Protein AF-A0A2V8P491-F1 (afdb_monomer_lite)

Structure (mmCIF, N/CA/C/O backbone):
data_AF-A0A2V8P491-F1
#
_entry.id   AF-A0A2V8P491-F1
#
loop_
_atom_site.group_PDB
_atom_site.id
_atom_site.type_symbol
_atom_site.label_atom_id
_atom_site.label_alt_id
_atom_site.label_comp_id
_atom_site.label_asym_id
_atom_site.label_entity_id
_atom_site.label_seq_id
_atom_site.pdbx_PDB_ins_code
_atom_site.Cartn_x
_atom_site.Cartn_y
_atom_site.Cartn_z
_atom_site.occupancy
_atom_site.B_iso_or_equiv
_atom_site.auth_seq_id
_atom_site.auth_comp_id
_atom_site.auth_asym_id
_atom_site.auth_atom_id
_atom_site.pdbx_PDB_model_num
ATOM 1 N N . GLY A 1 1 ? -3.235 7.755 -19.031 1.00 85.75 1 GLY A N 1
ATOM 2 C CA . GLY A 1 1 ? -2.805 7.282 -17.706 1.00 85.75 1 GLY A CA 1
ATOM 3 C C . GLY A 1 1 ? -3.910 7.514 -16.710 1.00 85.75 1 GLY A C 1
ATOM 4 O O . GLY A 1 1 ? -4.716 8.402 -16.967 1.00 85.75 1 GLY A O 1
ATOM 5 N N . LEU A 1 2 ? -3.963 6.746 -15.622 1.00 94.50 2 LEU A N 1
ATOM 6 C CA . LEU A 1 2 ? -5.020 6.894 -14.615 1.00 94.50 2 LEU A CA 1
ATOM 7 C C . LEU A 1 2 ? -4.929 8.250 -13.890 1.00 94.50 2 LEU A C 1
ATOM 9 O O . LEU A 1 2 ? -3.865 8.880 -13.828 1.00 94.50 2 LEU A O 1
ATOM 13 N N . SER A 1 3 ? -6.054 8.712 -13.342 1.00 94.75 3 SER A N 1
ATOM 14 C CA . SER A 1 3 ? -6.083 9.892 -12.467 1.00 94.75 3 SER A CA 1
ATOM 15 C C . SER A 1 3 ? -5.251 9.642 -11.205 1.00 94.75 3 SER A C 1
ATOM 17 O O . SER A 1 3 ? -5.160 8.509 -10.756 1.00 94.75 3 SER A O 1
ATOM 19 N N . ASN A 1 4 ? -4.668 10.679 -10.590 1.00 91.75 4 ASN A N 1
ATOM 20 C CA . ASN A 1 4 ? -3.991 10.534 -9.283 1.00 91.75 4 ASN A CA 1
ATOM 21 C C . ASN A 1 4 ? -4.938 10.056 -8.169 1.00 91.75 4 ASN A C 1
ATOM 23 O O . ASN A 1 4 ? -4.477 9.557 -7.150 1.00 91.75 4 ASN A O 1
ATOM 27 N N . PHE A 1 5 ? -6.244 10.240 -8.361 1.00 93.06 5 PHE A N 1
ATOM 28 C CA . PHE A 1 5 ? -7.290 9.888 -7.403 1.00 93.06 5 PHE A CA 1
ATOM 29 C C . PHE A 1 5 ? -8.059 8.629 -7.815 1.00 93.06 5 PHE A C 1
ATOM 31 O O . PHE A 1 5 ? -9.128 8.362 -7.273 1.00 93.06 5 PHE A O 1
ATOM 38 N N . ASP A 1 6 ? -7.561 7.884 -8.807 1.00 94.94 6 ASP A N 1
ATOM 39 C CA . ASP A 1 6 ? -8.195 6.638 -9.223 1.00 94.94 6 ASP A CA 1
ATOM 40 C C . ASP A 1 6 ? -8.047 5.591 -8.112 1.00 94.94 6 ASP A C 1
ATOM 42 O O . ASP A 1 6 ? -6.941 5.182 -7.768 1.00 94.94 6 ASP A O 1
ATOM 46 N N . VAL A 1 7 ? -9.172 5.187 -7.527 1.00 94.94 7 VAL A N 1
ATOM 47 C CA . VAL A 1 7 ? -9.245 4.112 -6.536 1.00 94.94 7 VAL A CA 1
ATOM 48 C C . VAL A 1 7 ? -10.251 3.103 -7.056 1.00 94.94 7 VAL A C 1
ATOM 50 O O . VAL A 1 7 ? -11.462 3.307 -6.973 1.00 94.94 7 VAL A O 1
ATOM 53 N N . ARG A 1 8 ? -9.740 2.011 -7.627 1.00 93.38 8 ARG A N 1
ATOM 54 C CA . ARG A 1 8 ? -10.563 1.066 -8.392 1.00 93.38 8 ARG A CA 1
ATOM 55 C C . ARG A 1 8 ? -11.623 0.342 -7.562 1.00 93.38 8 ARG A C 1
ATOM 57 O O . ARG A 1 8 ? -12.700 0.047 -8.066 1.00 93.38 8 ARG A O 1
ATOM 64 N N . HIS A 1 9 ? -11.314 0.046 -6.304 1.00 95.56 9 HIS A N 1
ATOM 65 C CA . HIS A 1 9 ? -12.233 -0.596 -5.370 1.00 95.56 9 HIS A CA 1
ATOM 66 C C . HIS A 1 9 ? -12.182 0.164 -4.055 1.00 95.56 9 HIS A C 1
ATOM 68 O O . HIS A 1 9 ? -11.094 0.417 -3.543 1.00 95.56 9 HIS A O 1
ATOM 74 N N . ASN A 1 10 ? -13.342 0.519 -3.514 1.00 96.38 10 ASN A N 1
ATOM 75 C CA . ASN A 1 10 ? -13.455 1.165 -2.216 1.00 96.38 10 ASN A CA 1
ATOM 76 C C . ASN A 1 10 ? -14.727 0.674 -1.523 1.00 96.38 10 ASN A C 1
ATOM 78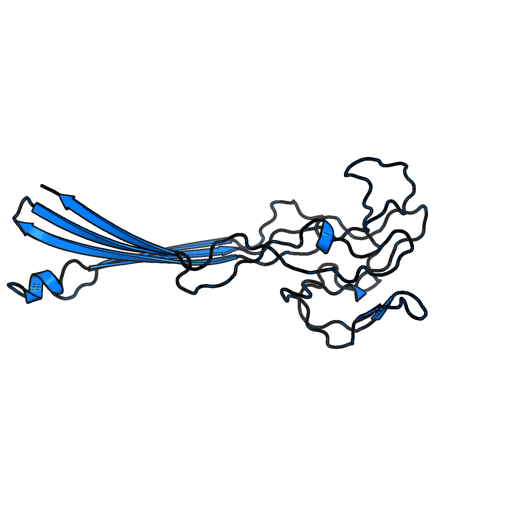 O O . ASN A 1 10 ? -15.816 0.774 -2.089 1.00 96.38 10 ASN A O 1
ATOM 82 N N . ALA A 1 11 ? -14.584 0.135 -0.319 1.00 97.94 11 ALA A N 1
ATOM 83 C CA . ALA A 1 11 ? -15.671 -0.398 0.482 1.00 97.94 11 ALA A CA 1
ATOM 84 C C . ALA A 1 11 ? -15.511 0.045 1.938 1.00 97.94 11 ALA A C 1
ATOM 86 O O . ALA A 1 11 ? -14.455 -0.136 2.547 1.00 97.94 11 ALA A O 1
ATOM 87 N N . ILE A 1 12 ? -16.590 0.592 2.499 1.00 97.81 12 ILE A N 1
ATOM 88 C CA . ILE A 1 12 ? -16.695 0.936 3.916 1.00 97.81 12 ILE A CA 1
ATOM 89 C C . ILE A 1 12 ? -17.875 0.159 4.489 1.00 97.81 12 ILE A C 1
ATOM 91 O O . ILE A 1 12 ? -19.001 0.287 4.008 1.00 97.81 12 ILE A O 1
ATOM 95 N N . ILE A 1 13 ? -17.612 -0.658 5.504 1.00 98.00 13 ILE A N 1
ATOM 96 C CA . ILE A 1 13 ? -18.596 -1.538 6.135 1.00 98.00 13 ILE A CA 1
ATOM 97 C C . ILE A 1 13 ? -18.717 -1.133 7.597 1.00 98.00 13 ILE A C 1
ATOM 99 O O . ILE A 1 13 ? -17.732 -1.166 8.328 1.00 98.00 13 ILE A O 1
ATOM 103 N N . ASN A 1 14 ? -19.926 -0.778 8.024 1.00 97.88 14 ASN A N 1
ATOM 104 C CA . ASN A 1 14 ? -20.214 -0.384 9.398 1.00 97.88 14 ASN A CA 1
ATOM 105 C C . ASN A 1 14 ? -21.132 -1.424 10.035 1.00 97.88 14 ASN A C 1
ATOM 107 O O . ASN A 1 14 ? -22.158 -1.780 9.455 1.00 97.88 14 ASN A O 1
ATOM 111 N N . VAL A 1 15 ? -20.777 -1.892 11.228 1.00 97.31 15 VAL A N 1
ATOM 112 C CA . VAL A 1 15 ? -21.579 -2.843 12.003 1.00 97.31 15 VAL A CA 1
ATOM 113 C C . VAL A 1 15 ? -21.758 -2.295 13.410 1.00 97.31 15 VAL A C 1
ATOM 115 O O . VAL A 1 15 ? -20.800 -1.831 14.023 1.00 97.31 15 VAL A O 1
ATOM 118 N N . LEU A 1 16 ? -22.981 -2.377 13.928 1.00 97.00 16 LEU A N 1
ATOM 119 C CA . LEU A 1 16 ? -23.315 -2.080 15.316 1.00 97.00 16 LEU A CA 1
ATOM 120 C C . LEU A 1 16 ? -24.266 -3.159 15.819 1.00 97.00 16 LEU A C 1
ATOM 122 O O . LEU A 1 16 ? -25.264 -3.461 15.165 1.00 97.00 16 LEU A O 1
ATOM 126 N N . TYR A 1 17 ? -23.957 -3.745 16.969 1.00 96.88 17 TYR A N 1
ATOM 127 C CA . TYR A 1 17 ? -24.742 -4.829 17.536 1.00 96.88 17 TYR A CA 1
ATOM 128 C C . TYR A 1 17 ? -24.857 -4.688 19.052 1.00 96.88 17 TYR A C 1
ATOM 130 O O . TYR A 1 17 ? -23.858 -4.619 19.770 1.00 96.88 17 TYR A O 1
ATOM 138 N N . GLU A 1 18 ? -26.091 -4.653 19.546 1.00 95.62 18 GLU A N 1
ATOM 139 C CA . GLU A 1 18 ? -26.382 -4.715 20.976 1.00 95.62 18 GLU A CA 1
ATOM 140 C C . GLU A 1 18 ? -26.443 -6.169 21.427 1.00 95.62 18 GLU A C 1
ATOM 142 O O . GLU A 1 18 ? -27.240 -6.963 20.922 1.00 95.62 18 GLU A O 1
ATOM 147 N N . LEU A 1 19 ? -25.616 -6.521 22.408 1.00 93.69 19 LEU A N 1
ATOM 148 C CA . LEU A 1 19 ? -25.538 -7.892 22.879 1.00 93.69 19 LEU A CA 1
ATOM 149 C C . LEU A 1 19 ? -26.813 -8.258 23.671 1.00 93.69 19 LEU A C 1
ATOM 151 O O . LEU A 1 19 ? -27.206 -7.534 24.593 1.00 93.69 19 LEU A O 1
ATOM 155 N N . PRO A 1 20 ? -27.483 -9.383 23.350 1.00 89.69 20 PRO A N 1
ATOM 156 C CA . PRO A 1 20 ? -28.799 -9.700 23.907 1.00 89.69 20 PRO A CA 1
ATOM 157 C C . PRO A 1 20 ? -28.758 -10.359 25.297 1.00 89.69 20 PRO A C 1
ATOM 159 O O . PRO A 1 20 ? -29.813 -10.660 25.856 1.00 89.69 20 PRO A O 1
ATOM 162 N N . PHE A 1 21 ? -27.579 -10.596 25.875 1.00 88.31 21 PHE A N 1
ATOM 163 C CA . PHE A 1 21 ? -27.437 -11.303 27.149 1.00 88.31 21 PHE A CA 1
ATOM 164 C C . PHE A 1 21 ? -27.582 -10.387 28.378 1.00 88.31 21 PHE A C 1
ATOM 166 O O . PHE A 1 21 ? -27.489 -9.163 28.306 1.00 88.31 21 PHE A O 1
ATOM 173 N N . GLY A 1 22 ? -27.869 -10.992 29.535 1.00 82.19 22 GLY A N 1
ATOM 174 C CA . GLY A 1 22 ? -27.942 -10.305 30.830 1.00 82.19 22 GLY A CA 1
ATOM 175 C C . GLY A 1 22 ? -29.206 -9.478 31.089 1.00 82.19 22 GLY A C 1
ATOM 176 O O . GLY A 1 22 ? -29.383 -9.013 32.211 1.00 82.19 22 GLY A O 1
ATOM 177 N N . LYS A 1 23 ? -30.109 -9.324 30.107 1.00 82.19 23 LYS A N 1
ATOM 178 C CA . LYS A 1 23 ? -31.327 -8.494 30.227 1.00 82.19 23 LYS A CA 1
ATOM 179 C C . LYS A 1 23 ? -32.338 -9.004 31.268 1.00 82.19 23 LYS A C 1
ATOM 181 O O . LYS A 1 23 ? -33.084 -8.206 31.822 1.00 82.19 23 LYS A O 1
ATOM 186 N N . SER A 1 24 ? -32.370 -10.311 31.533 1.00 85.12 24 SER A N 1
ATOM 187 C CA . SER A 1 24 ? -33.267 -10.947 32.514 1.00 85.12 24 SER A CA 1
ATOM 188 C C . SER A 1 24 ? -32.640 -11.141 33.900 1.00 85.12 24 SER A C 1
ATOM 190 O O . SER A 1 24 ? -33.337 -11.519 34.843 1.00 85.12 24 SER A O 1
ATOM 192 N N . LEU A 1 25 ? -31.333 -10.895 34.041 1.00 84.94 25 LEU A N 1
ATOM 193 C CA . LEU A 1 25 ? -30.611 -11.056 35.301 1.00 84.94 25 LEU A CA 1
ATOM 194 C C . LEU A 1 25 ? -30.857 -9.847 36.215 1.00 84.94 25 LEU A C 1
ATOM 196 O O . LEU A 1 25 ? -30.982 -8.715 35.753 1.00 84.94 25 LEU A O 1
ATOM 200 N N . ARG A 1 26 ? -30.915 -10.084 37.529 1.00 83.38 26 ARG A N 1
ATOM 201 C CA . ARG A 1 26 ? -31.149 -9.048 38.550 1.00 83.38 26 ARG A CA 1
ATOM 202 C C . ARG A 1 26 ? -29.891 -8.791 39.377 1.00 83.38 26 ARG A C 1
ATOM 204 O O . ARG A 1 26 ? -29.018 -9.647 39.477 1.00 83.38 26 ARG A O 1
ATOM 211 N N . GLY A 1 27 ? -29.824 -7.619 40.006 1.00 84.19 27 GLY A N 1
ATOM 212 C CA . GLY A 1 27 ? -28.703 -7.232 40.863 1.00 84.19 27 GLY A CA 1
ATOM 213 C C . GLY A 1 27 ? -27.395 -7.037 40.091 1.00 84.19 27 GLY A C 1
ATOM 214 O O . GLY A 1 27 ? -27.397 -6.693 38.908 1.00 84.19 27 GLY A O 1
ATOM 215 N N . VAL A 1 28 ? -26.269 -7.268 40.770 1.00 83.81 28 VAL A N 1
ATOM 216 C CA . VAL A 1 28 ? -24.919 -6.992 40.244 1.00 83.81 28 VAL A CA 1
ATOM 217 C C . VAL A 1 28 ? -24.622 -7.776 38.961 1.00 83.81 28 VAL A C 1
ATOM 219 O O . VAL A 1 28 ? -24.035 -7.227 38.030 1.00 83.81 28 VAL A O 1
ATOM 222 N N . SER A 1 29 ? -25.074 -9.030 38.856 1.00 83.44 29 SER A N 1
ATOM 223 C CA . SER A 1 29 ? -24.862 -9.852 37.656 1.00 83.44 29 SER A CA 1
ATOM 224 C C . SER A 1 29 ? -25.588 -9.289 36.431 1.00 83.44 29 SER A C 1
ATOM 226 O O . SER A 1 29 ? -25.007 -9.239 35.347 1.00 83.44 29 SER A O 1
ATOM 228 N N . GLY A 1 30 ? -26.814 -8.781 36.598 1.00 85.88 30 GLY A N 1
ATOM 229 C CA . GLY A 1 30 ? -27.541 -8.078 35.537 1.00 85.88 30 GLY A CA 1
ATOM 230 C C . GLY A 1 30 ? -26.847 -6.792 35.106 1.00 85.88 30 GLY A C 1
ATOM 231 O O . GLY A 1 30 ? -26.702 -6.533 33.912 1.00 85.88 30 GLY A O 1
ATOM 232 N N . GLN A 1 31 ? -26.327 -6.019 36.057 1.00 83.88 31 GLN A N 1
ATOM 233 C CA . GLN A 1 31 ? -25.629 -4.767 35.766 1.00 83.88 31 GLN A CA 1
ATOM 234 C C . GLN A 1 31 ? -24.280 -4.993 35.058 1.00 83.88 31 GLN A C 1
ATOM 236 O O . GLN A 1 31 ? -23.929 -4.250 34.141 1.00 83.88 31 GLN A O 1
ATOM 241 N N . LEU A 1 32 ? -23.545 -6.055 35.405 1.00 85.88 32 LEU A N 1
ATOM 242 C CA . LEU A 1 32 ? -22.275 -6.414 34.758 1.00 85.88 32 LEU A CA 1
ATOM 243 C C . LEU A 1 32 ? -22.456 -7.061 33.378 1.00 85.88 32 LEU A C 1
ATOM 245 O O . LEU A 1 32 ? -21.652 -6.809 32.477 1.00 85.88 32 LEU A O 1
ATOM 249 N N . LEU A 1 33 ? -23.522 -7.835 33.166 1.00 88.81 33 LEU A N 1
ATOM 250 C CA . LEU A 1 33 ? -23.708 -8.598 31.927 1.00 88.81 33 LEU A CA 1
ATOM 251 C C . LEU A 1 33 ? -24.631 -7.924 30.899 1.00 88.81 33 LEU A C 1
ATOM 253 O O . LEU A 1 33 ? -24.504 -8.226 29.724 1.00 88.81 33 LEU A O 1
ATOM 257 N N . SER A 1 34 ? -25.521 -7.001 31.270 1.00 91.31 34 SER A N 1
ATOM 258 C CA . SER A 1 34 ? -26.421 -6.325 30.306 1.00 91.31 34 SER A CA 1
ATOM 259 C C . SER A 1 34 ? -25.844 -5.028 29.723 1.00 91.31 34 SER A C 1
ATOM 261 O O . SER A 1 34 ? -24.892 -4.481 30.257 1.00 91.31 34 SER A O 1
ATOM 263 N N . GLY A 1 35 ? -26.405 -4.491 28.636 1.00 92.12 35 GLY A N 1
ATOM 264 C CA . GLY A 1 35 ? -26.035 -3.150 28.149 1.00 92.12 35 GLY A CA 1
ATOM 265 C C . GLY A 1 35 ? -24.669 -3.065 27.462 1.00 92.12 35 GLY A C 1
ATOM 266 O O . GLY A 1 35 ? -24.090 -1.986 27.384 1.00 92.12 35 GLY A O 1
ATOM 267 N N . TRP A 1 36 ? -24.138 -4.192 26.989 1.00 96.06 36 TRP A N 1
ATOM 268 C CA . TRP A 1 36 ? -22.987 -4.204 26.093 1.00 96.06 36 TRP A CA 1
ATOM 269 C C . TRP A 1 36 ? -23.435 -3.973 24.650 1.00 96.06 36 TRP A C 1
ATOM 271 O O . TRP A 1 36 ? -24.398 -4.577 24.176 1.00 96.06 36 TRP A O 1
ATOM 281 N N . GLN A 1 37 ? -22.687 -3.147 23.941 1.00 96.75 37 GLN A N 1
ATOM 282 C CA . GLN A 1 37 ? -22.821 -2.909 22.517 1.00 96.75 37 GLN A CA 1
ATOM 283 C C . GLN A 1 37 ? -21.430 -3.004 21.900 1.00 96.75 37 GLN A C 1
ATOM 285 O O . GLN A 1 37 ? -20.461 -2.474 22.442 1.00 96.75 37 GLN A O 1
ATOM 290 N N . ILE A 1 38 ? -21.331 -3.689 20.772 1.00 97.38 38 ILE A N 1
ATOM 291 C CA . ILE A 1 38 ? -20.102 -3.774 19.989 1.00 97.38 38 ILE A CA 1
ATOM 292 C C . ILE A 1 38 ? -20.330 -3.116 18.640 1.00 97.38 38 ILE A C 1
ATOM 294 O O . ILE A 1 38 ? -21.432 -3.161 18.092 1.00 97.38 38 ILE A O 1
ATOM 298 N N . GLY A 1 39 ? -19.288 -2.510 18.099 1.00 97.81 39 GLY A N 1
ATOM 299 C CA . GLY A 1 39 ? -19.321 -1.921 16.775 1.00 97.81 39 GLY A CA 1
ATOM 300 C C . GLY A 1 39 ? -17.993 -2.078 16.064 1.00 97.81 39 GLY A C 1
ATOM 301 O O . GLY A 1 39 ? -16.963 -2.333 16.688 1.00 97.81 39 GLY A O 1
ATOM 302 N N . GLY A 1 40 ? -18.017 -1.920 14.750 1.00 97.56 40 GLY A N 1
ATOM 303 C CA . GLY A 1 40 ? -16.806 -1.920 13.952 1.00 97.56 40 GLY A CA 1
ATOM 304 C C . GLY A 1 40 ? -16.984 -1.217 12.619 1.00 97.56 40 GLY A C 1
ATOM 305 O O . GLY A 1 40 ? -18.084 -1.178 12.064 1.00 97.56 40 GLY A O 1
ATOM 306 N N . ILE A 1 41 ? -15.877 -0.671 12.125 1.00 98.00 41 ILE A N 1
ATOM 307 C CA . ILE A 1 41 ? -15.778 -0.021 10.823 1.00 98.00 41 ILE A CA 1
ATOM 308 C C . ILE A 1 41 ? -14.645 -0.698 10.057 1.00 98.00 41 ILE A C 1
ATOM 310 O O . ILE A 1 41 ? -13.482 -0.622 10.448 1.00 98.00 41 ILE A O 1
ATOM 314 N N . GLY A 1 42 ? -14.983 -1.380 8.967 1.00 97.88 42 GLY A N 1
ATOM 315 C CA . GLY A 1 42 ? -14.019 -1.904 8.006 1.00 97.88 42 GLY A CA 1
ATOM 316 C C . GLY A 1 42 ? -13.863 -0.932 6.843 1.00 97.88 42 GLY A C 1
ATOM 317 O O . GLY A 1 42 ? -14.856 -0.584 6.214 1.00 97.88 42 GLY A O 1
ATOM 318 N N . THR A 1 43 ? -12.638 -0.501 6.547 1.00 97.38 43 THR A N 1
ATOM 319 C CA . THR A 1 43 ? -12.312 0.318 5.368 1.00 97.38 43 THR A CA 1
ATOM 320 C C . THR A 1 43 ? -11.329 -0.442 4.489 1.00 97.38 43 THR A C 1
ATOM 322 O O . THR A 1 43 ? -10.199 -0.707 4.907 1.00 97.38 43 THR A O 1
ATOM 325 N N . PHE A 1 44 ? -11.758 -0.766 3.271 1.00 97.25 44 PHE A N 1
ATOM 326 C CA . PHE A 1 44 ? -10.993 -1.531 2.292 1.00 97.25 44 PHE A CA 1
ATOM 327 C C . PHE A 1 44 ? -10.929 -0.749 0.985 1.00 97.25 44 PHE A C 1
ATOM 329 O O . PHE A 1 44 ? -11.950 -0.542 0.333 1.00 97.25 44 PHE A O 1
ATOM 336 N N . ALA A 1 45 ? -9.737 -0.318 0.594 1.00 96.88 45 ALA A N 1
ATOM 337 C CA . ALA A 1 45 ? -9.523 0.446 -0.625 1.00 96.88 45 ALA A CA 1
ATOM 338 C C . ALA A 1 45 ? -8.332 -0.103 -1.412 1.00 96.88 45 ALA A C 1
ATOM 340 O O . ALA A 1 45 ? -7.301 -0.460 -0.842 1.00 96.88 45 ALA A O 1
ATOM 341 N N . ALA A 1 46 ? -8.462 -0.146 -2.735 1.00 96.25 46 ALA A N 1
ATOM 342 C CA . ALA A 1 46 ? -7.334 -0.367 -3.627 1.00 96.25 46 ALA A CA 1
ATOM 343 C C . ALA A 1 46 ? -6.338 0.802 -3.525 1.00 96.25 46 ALA A C 1
ATOM 345 O O . ALA A 1 46 ? -6.697 1.905 -3.111 1.00 96.25 46 ALA A O 1
ATOM 346 N N . GLY A 1 47 ? -5.085 0.561 -3.904 1.00 95.19 47 GLY A N 1
ATOM 347 C CA . GLY A 1 47 ? -4.084 1.620 -3.926 1.00 95.19 47 GLY A CA 1
ATOM 348 C C . GLY A 1 47 ? -4.339 2.642 -5.027 1.00 95.19 47 GLY A C 1
ATOM 349 O O . GLY A 1 47 ? -5.010 2.361 -6.021 1.00 95.19 47 GLY A O 1
ATOM 350 N N . VAL A 1 48 ? -3.765 3.828 -4.846 1.00 95.25 48 VAL A N 1
ATOM 351 C CA . VAL A 1 48 ? -3.760 4.884 -5.865 1.00 95.25 48 VAL A CA 1
ATOM 352 C C . VAL A 1 48 ? -2.653 4.638 -6.890 1.00 95.25 48 VAL A C 1
ATOM 354 O O . VAL A 1 48 ? -1.610 4.065 -6.548 1.00 95.25 48 VAL A O 1
ATOM 357 N N . PRO A 1 49 ? -2.832 5.063 -8.149 1.00 96.75 49 PRO A N 1
ATOM 358 C CA . PRO A 1 49 ? -1.813 4.880 -9.158 1.00 96.75 49 PRO A CA 1
ATOM 359 C C . PRO A 1 49 ? -0.669 5.885 -8.997 1.00 96.75 49 PRO A C 1
ATOM 361 O O . PRO A 1 49 ? -0.868 7.044 -8.628 1.00 96.75 49 PRO A O 1
ATOM 364 N N . PHE A 1 50 ? 0.534 5.459 -9.361 1.00 95.50 50 PHE A N 1
ATOM 365 C CA . PHE A 1 50 ? 1.727 6.295 -9.393 1.00 95.50 50 PHE A CA 1
ATOM 366 C C . PHE A 1 50 ? 2.538 6.047 -10.669 1.00 95.50 50 PHE A C 1
ATOM 368 O O . PHE A 1 50 ? 2.297 5.116 -11.442 1.00 95.50 50 PHE A O 1
ATOM 375 N N . THR A 1 51 ? 3.491 6.938 -10.920 1.00 94.62 51 THR A N 1
ATOM 376 C CA . THR A 1 51 ? 4.381 6.877 -12.081 1.00 94.62 51 THR A CA 1
ATOM 377 C C . THR A 1 51 ? 5.793 6.580 -11.603 1.00 94.62 51 THR A C 1
ATOM 379 O O . THR A 1 51 ? 6.276 7.258 -10.697 1.00 94.62 51 THR A O 1
ATOM 382 N N . VAL A 1 52 ? 6.452 5.590 -12.210 1.00 95.38 52 VAL A N 1
ATOM 383 C CA . VAL A 1 52 ? 7.901 5.432 -12.052 1.00 95.38 52 VAL A CA 1
ATOM 384 C C . VAL A 1 52 ? 8.626 6.387 -12.986 1.00 95.38 52 VAL A C 1
ATOM 386 O O . VAL A 1 52 ? 8.201 6.635 -14.118 1.00 95.38 52 VAL A O 1
ATOM 389 N N . GLU A 1 53 ? 9.710 6.954 -12.486 1.00 94.31 53 GLU A N 1
ATOM 390 C CA . GLU A 1 53 ? 10.422 8.059 -13.121 1.00 94.31 53 GLU A CA 1
ATOM 391 C C . GLU A 1 53 ? 11.925 7.764 -13.108 1.00 94.31 53 GLU A C 1
ATOM 393 O O . GLU A 1 53 ? 12.418 6.970 -12.318 1.00 94.31 53 GLU A O 1
ATOM 398 N N . ASN A 1 54 ? 12.694 8.406 -13.968 1.00 93.31 54 ASN A N 1
ATOM 399 C CA . ASN A 1 54 ? 14.141 8.463 -13.842 1.00 93.31 54 ASN A CA 1
ATOM 400 C C . ASN A 1 54 ? 14.500 9.587 -12.873 1.00 93.31 54 ASN A C 1
ATOM 402 O O . ASN A 1 54 ? 13.776 10.577 -12.752 1.00 93.31 54 ASN A O 1
ATOM 406 N N . SER A 1 55 ? 15.645 9.488 -12.210 1.00 91.38 55 SER A N 1
ATOM 407 C CA . SER A 1 55 ? 16.128 10.559 -11.336 1.00 91.38 55 SER A CA 1
ATOM 408 C C . SER A 1 55 ? 16.766 11.727 -12.090 1.00 91.38 55 SER A C 1
ATOM 410 O O . SER A 1 55 ? 17.284 12.634 -11.446 1.00 91.38 55 SER A O 1
ATOM 412 N N . ALA A 1 56 ? 16.726 11.727 -13.427 1.00 89.25 56 ALA A N 1
ATOM 413 C CA . ALA A 1 56 ? 17.385 12.704 -14.285 1.00 89.25 56 ALA A CA 1
ATOM 414 C C . ALA A 1 56 ? 16.554 13.069 -15.527 1.00 89.25 56 ALA A C 1
ATOM 416 O O . ALA A 1 56 ? 15.689 12.304 -15.963 1.00 89.25 56 ALA A O 1
ATOM 417 N N . ASN A 1 57 ? 16.895 14.220 -16.114 1.00 90.12 57 ASN A N 1
ATOM 418 C CA . ASN A 1 57 ? 16.370 14.705 -17.389 1.00 90.12 57 ASN A CA 1
ATOM 419 C C . ASN A 1 57 ? 17.173 14.092 -18.542 1.00 90.12 57 ASN A C 1
ATOM 421 O O . ASN A 1 57 ? 18.141 14.677 -19.032 1.00 90.12 57 ASN A O 1
ATOM 425 N N . ARG A 1 58 ? 16.804 12.877 -18.943 1.00 91.31 58 ARG A N 1
ATOM 426 C CA . ARG A 1 58 ? 17.459 12.164 -20.048 1.00 91.31 58 ARG A CA 1
ATOM 427 C C . ARG A 1 58 ? 16.962 12.647 -21.411 1.00 91.31 58 ARG A C 1
ATOM 429 O O . ARG A 1 58 ? 17.678 12.477 -22.394 1.00 91.31 58 ARG A O 1
ATOM 436 N N . SER A 1 59 ? 15.774 13.249 -21.476 1.00 91.81 59 SER A N 1
ATOM 437 C CA . SER A 1 59 ? 15.203 13.851 -22.685 1.00 91.81 59 SER A CA 1
ATOM 438 C C . SER A 1 59 ? 15.922 15.135 -23.104 1.00 91.81 59 SER A C 1
ATOM 440 O O . SER A 1 59 ? 15.803 15.542 -24.255 1.00 91.81 59 SER A O 1
ATOM 442 N N . GLN A 1 60 ? 16.698 15.747 -22.199 1.00 90.94 60 GLN A N 1
ATOM 443 C CA . GLN A 1 60 ? 17.446 16.990 -22.425 1.00 90.94 60 GLN A CA 1
ATOM 444 C C . GLN A 1 60 ? 16.560 18.164 -22.868 1.00 90.94 60 GLN A C 1
ATOM 446 O O . GLN A 1 60 ? 17.024 19.117 -23.490 1.00 90.94 60 GLN A O 1
ATOM 451 N N . ASN A 1 61 ? 15.286 18.148 -22.480 1.00 89.62 61 ASN A N 1
ATOM 452 C CA . ASN A 1 61 ? 14.311 19.189 -22.817 1.00 89.62 61 ASN A CA 1
ATOM 453 C C . ASN A 1 61 ? 14.475 20.495 -22.004 1.00 89.62 61 ASN A C 1
ATOM 455 O O . ASN A 1 61 ? 13.563 21.316 -21.975 1.00 89.62 61 ASN A O 1
ATOM 459 N N . GLN A 1 62 ? 15.600 20.657 -21.296 1.00 86.44 62 GLN A N 1
ATOM 460 C CA . GLN A 1 62 ? 15.906 21.783 -20.404 1.00 86.44 62 GLN A CA 1
ATOM 461 C C . GLN A 1 62 ? 14.886 22.023 -19.273 1.00 86.44 62 GLN A C 1
ATOM 463 O O . GLN A 1 62 ? 14.871 23.099 -18.676 1.00 86.44 62 GLN A O 1
ATOM 468 N N . ALA A 1 63 ? 14.056 21.034 -18.924 1.00 84.25 63 ALA A N 1
ATOM 469 C CA . ALA A 1 63 ? 13.199 21.118 -17.747 1.00 84.25 63 ALA A CA 1
ATOM 470 C C . ALA A 1 63 ? 14.040 21.292 -16.469 1.00 84.25 63 ALA A C 1
ATOM 472 O O . ALA A 1 63 ? 14.957 20.512 -16.197 1.00 84.25 63 ALA A O 1
ATOM 473 N N . THR A 1 64 ? 13.698 22.314 -15.683 1.00 73.88 64 THR A N 1
ATOM 474 C CA . THR A 1 64 ? 14.327 22.666 -14.404 1.00 73.88 64 THR A CA 1
ATOM 475 C C . THR A 1 64 ? 13.349 22.472 -13.237 1.00 73.88 64 THR A C 1
ATOM 477 O O . THR A 1 64 ? 12.158 22.205 -13.425 1.00 73.88 64 THR A O 1
ATOM 480 N N . GLY A 1 65 ? 13.843 22.578 -12.000 1.00 70.56 65 GLY A N 1
ATOM 481 C CA . GLY A 1 65 ? 13.013 22.432 -10.800 1.00 70.56 65 GLY A CA 1
ATOM 482 C C . GLY A 1 65 ? 12.529 20.995 -10.588 1.00 70.56 65 GLY A C 1
ATOM 483 O O . GLY A 1 65 ? 13.269 20.053 -10.829 1.00 70.56 65 GLY A O 1
ATOM 484 N N . SER A 1 66 ? 11.296 20.805 -10.120 1.00 66.25 66 SER A N 1
ATOM 485 C CA . SER A 1 66 ? 10.712 19.491 -9.794 1.00 66.25 66 SER A CA 1
ATOM 486 C C . SER A 1 66 ? 10.203 18.682 -11.001 1.00 66.25 66 SER A C 1
ATOM 488 O O . SER A 1 66 ? 9.827 17.526 -10.827 1.00 66.25 66 SER A O 1
ATOM 490 N N . ASN A 1 67 ? 10.228 19.241 -12.217 1.00 64.56 67 ASN A N 1
ATOM 491 C CA . ASN A 1 67 ? 9.669 18.628 -13.437 1.00 64.56 67 ASN A CA 1
ATOM 492 C C . ASN A 1 67 ? 10.724 17.997 -14.365 1.00 64.56 67 ASN A C 1
ATOM 494 O O . ASN A 1 67 ? 10.448 17.725 -15.529 1.00 64.56 67 ASN A O 1
ATOM 498 N N . PHE A 1 68 ? 11.942 17.782 -13.872 1.00 77.56 68 PHE A N 1
ATOM 499 C CA . PHE A 1 68 ? 13.062 17.275 -14.673 1.00 77.56 68 PHE A CA 1
ATOM 500 C C . PHE A 1 68 ? 13.111 15.741 -14.784 1.00 77.56 68 PHE A C 1
ATOM 502 O O . PHE A 1 68 ? 13.974 15.202 -15.467 1.00 77.56 68 PHE A O 1
ATOM 509 N N . SER A 1 69 ? 12.247 15.023 -14.063 1.00 83.94 69 SER A N 1
ATOM 510 C CA . SER A 1 69 ? 12.249 13.560 -14.032 1.00 83.94 69 SER A CA 1
ATOM 511 C C . SER A 1 69 ? 11.429 12.996 -15.197 1.00 83.94 69 SER A C 1
ATOM 513 O O . SER A 1 69 ? 10.209 13.141 -15.244 1.00 83.94 69 SER A O 1
ATOM 515 N N . ASP A 1 70 ? 12.102 12.340 -16.141 1.00 91.06 70 ASP A N 1
ATOM 516 C CA . ASP A 1 70 ? 11.447 11.684 -17.276 1.00 91.06 70 ASP A CA 1
ATOM 517 C C . ASP A 1 70 ? 10.929 10.296 -16.904 1.00 91.06 70 ASP A C 1
ATOM 519 O O . ASP A 1 70 ? 11.511 9.619 -16.065 1.00 91.06 70 ASP A O 1
ATOM 523 N N . ARG A 1 71 ? 9.908 9.793 -17.596 1.00 93.62 71 ARG A N 1
ATOM 524 C CA . ARG A 1 71 ? 9.497 8.381 -17.479 1.00 93.62 71 ARG A CA 1
ATOM 525 C C . ARG A 1 71 ? 10.458 7.463 -18.252 1.00 93.62 71 ARG A C 1
ATOM 527 O O . ARG A 1 71 ? 11.003 7.913 -19.260 1.00 93.62 71 ARG A O 1
ATOM 534 N N . PRO A 1 72 ? 10.656 6.202 -17.825 1.00 96.00 72 PRO A N 1
ATOM 535 C CA . PRO A 1 72 ? 11.416 5.211 -18.583 1.00 96.00 72 PRO A CA 1
ATOM 536 C C . PRO A 1 72 ? 10.613 4.667 -19.777 1.00 96.00 72 PRO A C 1
ATOM 538 O O . PRO A 1 72 ? 9.446 5.020 -19.988 1.00 96.00 72 PRO A O 1
ATOM 541 N N . ASN A 1 73 ? 11.233 3.773 -20.545 1.00 96.88 73 ASN A N 1
ATOM 542 C CA . ASN A 1 73 ? 10.527 2.930 -21.503 1.00 96.88 73 ASN A CA 1
ATOM 543 C C . ASN 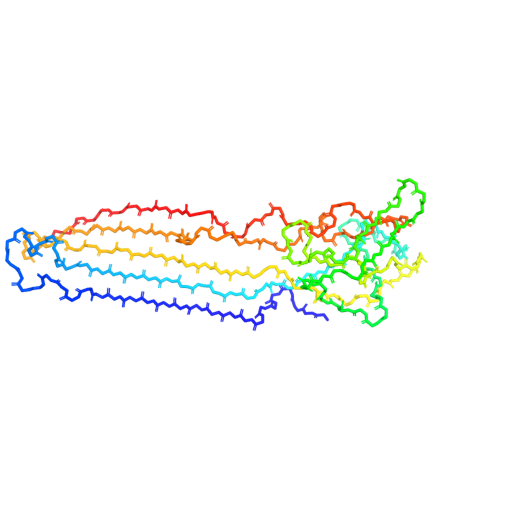A 1 73 ? 10.018 1.651 -20.826 1.00 96.88 73 ASN A C 1
ATOM 545 O O . ASN A 1 73 ? 10.706 1.066 -19.994 1.00 96.88 73 ASN A O 1
ATOM 549 N N . LEU A 1 74 ? 8.834 1.196 -21.220 1.00 97.19 74 LEU A N 1
ATOM 550 C CA . LEU A 1 74 ? 8.308 -0.129 -20.918 1.00 97.19 74 LEU A CA 1
ATOM 551 C C . LEU A 1 74 ? 8.921 -1.151 -21.887 1.00 97.19 74 LEU A C 1
ATOM 553 O O . LEU A 1 74 ? 8.929 -0.932 -23.103 1.00 97.19 74 LEU A O 1
ATOM 557 N N . VAL A 1 75 ? 9.414 -2.269 -21.355 1.00 96.31 75 VAL A N 1
ATOM 558 C CA . VAL A 1 75 ? 9.880 -3.411 -22.153 1.00 96.31 75 VAL A CA 1
ATOM 559 C C . VAL A 1 75 ? 8.709 -3.980 -22.952 1.00 96.31 75 VAL A C 1
ATOM 561 O O . VAL A 1 75 ? 7.593 -4.115 -22.452 1.00 96.31 75 VAL A O 1
ATOM 564 N N . THR A 1 76 ? 8.950 -4.327 -24.215 1.00 95.06 76 THR A N 1
ATOM 565 C CA . THR A 1 76 ? 7.899 -4.890 -25.074 1.00 95.06 76 THR A CA 1
ATOM 566 C C . THR A 1 76 ? 7.381 -6.202 -24.484 1.00 95.06 76 THR A C 1
ATOM 568 O O . THR A 1 76 ? 8.162 -7.100 -24.189 1.00 95.06 76 THR A O 1
ATOM 571 N N . GLY A 1 77 ? 6.061 -6.307 -24.308 1.00 92.88 77 GLY A N 1
ATOM 572 C CA . GLY A 1 77 ? 5.409 -7.476 -23.706 1.00 92.88 77 GLY A CA 1
ATOM 573 C C . GLY A 1 77 ? 5.427 -7.513 -22.173 1.00 92.88 77 GLY A C 1
ATOM 574 O O . GLY A 1 77 ? 4.766 -8.373 -21.595 1.00 92.88 77 GLY A O 1
ATOM 575 N N . ALA A 1 78 ? 6.120 -6.587 -21.502 1.00 95.06 78 ALA A N 1
ATOM 576 C CA . ALA A 1 78 ? 6.094 -6.496 -20.046 1.00 95.06 78 ALA A CA 1
ATOM 577 C C . ALA A 1 78 ? 4.789 -5.867 -19.530 1.00 95.06 78 ALA A C 1
ATOM 579 O O . ALA A 1 78 ? 4.136 -5.068 -20.206 1.00 95.06 78 ALA A O 1
ATOM 580 N N . SER A 1 79 ? 4.421 -6.210 -18.293 1.00 95.25 79 SER A N 1
ATOM 581 C CA . SER A 1 79 ? 3.291 -5.585 -17.602 1.00 95.25 79 SER A CA 1
ATOM 582 C C . SER A 1 79 ? 3.583 -4.111 -17.314 1.00 95.25 79 SER A C 1
ATOM 584 O O . SER A 1 79 ? 4.643 -3.771 -16.795 1.00 95.25 79 SER A O 1
ATOM 586 N N . ASN A 1 80 ? 2.610 -3.236 -17.572 1.00 94.44 80 ASN A N 1
ATOM 587 C CA . ASN A 1 80 ? 2.672 -1.827 -17.172 1.00 94.44 80 ASN A CA 1
ATOM 588 C C . ASN A 1 80 ? 2.376 -1.604 -15.673 1.00 94.44 80 ASN A C 1
ATOM 590 O O . ASN A 1 80 ? 2.541 -0.490 -15.182 1.00 94.44 80 ASN A O 1
ATOM 594 N N . ASN A 1 81 ? 1.964 -2.653 -14.954 1.00 96.38 81 ASN A N 1
ATOM 595 C CA . ASN A 1 81 ? 1.787 -2.675 -13.505 1.00 96.38 81 ASN A CA 1
ATOM 596 C C . ASN A 1 81 ? 2.444 -3.939 -12.911 1.00 96.38 81 ASN A C 1
ATOM 598 O O . ASN A 1 81 ? 1.745 -4.898 -12.568 1.00 96.38 81 ASN A O 1
ATOM 602 N N . PRO A 1 82 ? 3.784 -4.003 -12.835 1.00 96.88 82 PRO A N 1
ATOM 603 C CA . PRO A 1 82 ? 4.494 -5.202 -12.404 1.00 96.88 82 PRO A CA 1
ATOM 604 C C . PRO A 1 82 ? 4.646 -5.250 -10.870 1.00 96.88 82 PRO A C 1
ATOM 606 O O . PRO A 1 82 ? 5.752 -5.367 -10.352 1.00 96.88 82 PRO A O 1
ATOM 609 N N . THR A 1 83 ? 3.540 -5.108 -10.131 1.00 96.88 83 THR A N 1
ATOM 610 C CA . THR A 1 83 ? 3.524 -5.011 -8.654 1.00 96.88 83 THR A CA 1
ATOM 611 C C . THR A 1 83 ? 3.149 -6.313 -7.947 1.00 96.88 83 THR A C 1
ATOM 613 O O . THR A 1 83 ? 2.991 -6.333 -6.732 1.00 96.88 83 THR A O 1
ATOM 616 N N . HIS A 1 84 ? 2.956 -7.405 -8.688 1.00 95.38 84 HIS A N 1
ATOM 617 C CA . HIS A 1 84 ? 2.560 -8.702 -8.139 1.00 95.38 84 HIS A CA 1
ATOM 618 C C . HIS A 1 84 ? 3.278 -9.842 -8.856 1.00 95.38 84 HIS A C 1
ATOM 620 O O . HIS A 1 84 ? 3.585 -9.743 -10.043 1.00 95.38 84 HIS A O 1
ATOM 626 N N . GLY A 1 85 ? 3.483 -10.945 -8.137 1.00 95.75 85 GLY A N 1
ATOM 627 C CA . GLY A 1 85 ? 4.176 -12.121 -8.652 1.00 95.75 85 GLY A CA 1
ATOM 628 C C . GLY A 1 85 ? 5.676 -12.041 -8.403 1.00 95.75 85 GLY A C 1
ATOM 629 O O . GLY A 1 85 ? 6.114 -11.561 -7.360 1.00 95.75 85 GLY A O 1
ATOM 630 N N . VAL A 1 86 ? 6.460 -12.542 -9.349 1.00 96.12 86 VAL A N 1
ATOM 631 C CA . VAL A 1 86 ? 7.918 -12.610 -9.238 1.00 96.12 86 VAL A CA 1
ATOM 632 C C . VAL A 1 86 ? 8.576 -12.010 -10.471 1.00 96.12 86 VAL A C 1
ATOM 634 O O . VAL A 1 86 ? 8.020 -12.083 -11.567 1.00 96.12 86 VAL A O 1
ATOM 637 N N . SER A 1 87 ? 9.764 -11.440 -10.291 1.00 95.56 87 SER A N 1
ATOM 638 C CA . SER A 1 87 ? 10.570 -10.930 -11.396 1.00 95.56 87 SER A CA 1
ATOM 639 C C . SER A 1 87 ? 11.066 -12.068 -12.288 1.00 95.56 87 SER A C 1
ATOM 641 O O . SER A 1 87 ? 11.464 -13.131 -11.799 1.00 95.56 87 SER A O 1
ATOM 643 N N . ALA A 1 88 ? 11.097 -11.824 -13.600 1.00 92.69 88 ALA A N 1
ATOM 644 C CA . ALA A 1 88 ? 11.767 -12.705 -14.562 1.00 92.69 88 ALA A CA 1
ATOM 645 C C . ALA A 1 88 ? 13.303 -12.663 -14.425 1.00 92.69 88 ALA A C 1
ATOM 647 O O . ALA A 1 88 ? 13.994 -13.531 -14.956 1.00 92.69 88 ALA A O 1
ATOM 648 N N . GLY A 1 89 ? 13.820 -11.686 -13.677 1.00 94.25 89 GLY A N 1
ATOM 649 C CA . GLY A 1 89 ? 15.238 -11.445 -13.483 1.00 94.25 89 GLY A CA 1
ATOM 650 C C . GLY A 1 89 ? 15.847 -10.618 -14.610 1.00 94.25 89 GLY A C 1
ATOM 651 O O . GLY A 1 89 ? 15.490 -10.744 -15.782 1.00 94.25 89 GLY A O 1
ATOM 652 N N . CYS A 1 90 ? 16.775 -9.742 -14.246 1.00 92.94 90 CYS A N 1
ATOM 653 C CA . CYS A 1 90 ? 17.499 -8.896 -15.183 1.00 92.94 90 CYS A CA 1
ATOM 654 C C . CYS A 1 90 ? 18.756 -8.320 -14.528 1.00 92.94 90 CYS A C 1
ATOM 656 O O . CYS A 1 90 ? 18.859 -8.224 -13.304 1.00 92.94 90 CYS A O 1
ATOM 658 N N . THR A 1 91 ? 19.696 -7.883 -15.360 1.00 92.69 91 THR A N 1
ATOM 659 C CA . THR A 1 91 ? 20.901 -7.180 -14.920 1.00 92.69 91 THR A CA 1
ATOM 660 C C . THR A 1 91 ? 20.968 -5.830 -15.614 1.00 92.69 91 THR A C 1
ATOM 662 O O . THR A 1 91 ? 20.893 -5.753 -16.840 1.00 92.69 91 THR A O 1
ATOM 665 N N . PHE A 1 92 ? 21.113 -4.769 -14.826 1.00 90.88 92 PHE A N 1
ATOM 666 C CA . PHE A 1 92 ? 21.306 -3.409 -15.316 1.00 90.88 92 PHE A CA 1
ATOM 667 C C . PHE A 1 92 ? 22.752 -2.973 -15.115 1.00 90.88 92 PHE A C 1
ATOM 669 O O . PHE A 1 92 ? 23.325 -3.206 -14.052 1.00 90.88 92 PHE A O 1
ATOM 676 N N . GLY A 1 93 ? 23.307 -2.279 -16.108 1.00 85.00 93 GLY A N 1
ATOM 677 C CA . GLY A 1 93 ? 24.693 -1.814 -16.093 1.00 85.00 93 GLY A CA 1
ATOM 678 C C . GLY A 1 93 ? 25.704 -2.917 -16.420 1.00 85.00 93 GLY A C 1
ATOM 679 O O . GLY A 1 93 ? 25.354 -4.032 -16.803 1.00 85.00 93 GLY A O 1
ATOM 680 N N . THR A 1 94 ? 26.986 -2.583 -16.288 1.00 81.75 94 THR A N 1
ATOM 681 C CA . THR A 1 94 ? 28.116 -3.473 -16.594 1.00 81.75 94 THR A CA 1
ATOM 682 C C . THR A 1 94 ? 29.190 -3.368 -15.514 1.00 81.75 94 THR A C 1
ATOM 684 O O . THR A 1 94 ? 29.370 -2.305 -14.922 1.00 81.75 94 THR A O 1
ATOM 687 N N . GLY A 1 95 ? 29.956 -4.438 -15.292 1.00 82.06 95 GLY A N 1
ATOM 688 C CA . GLY A 1 95 ? 31.074 -4.435 -14.343 1.00 82.06 95 GLY A CA 1
ATOM 689 C C . GLY A 1 95 ? 30.630 -4.400 -12.876 1.00 82.06 95 GLY A C 1
ATOM 690 O O . GLY A 1 95 ? 29.581 -4.931 -12.522 1.00 82.06 95 GLY A O 1
ATOM 691 N N . THR A 1 96 ? 31.433 -3.784 -12.007 1.00 79.62 96 THR A N 1
ATOM 692 C CA . THR A 1 96 ? 31.217 -3.767 -10.544 1.00 79.62 96 THR A CA 1
ATOM 693 C C . THR A 1 96 ? 30.025 -2.922 -10.090 1.00 79.62 96 THR A C 1
ATOM 695 O O . THR A 1 96 ? 29.588 -3.057 -8.951 1.00 79.62 96 THR A O 1
ATOM 698 N N . SER A 1 97 ? 29.485 -2.070 -10.962 1.00 79.56 97 SER A N 1
ATOM 699 C CA . SER A 1 97 ? 28.281 -1.268 -10.702 1.00 79.56 97 SER A CA 1
ATOM 700 C C . SER A 1 97 ? 26.999 -1.920 -11.224 1.00 79.56 97 SER A C 1
ATOM 702 O O . SER A 1 97 ? 25.932 -1.318 -11.122 1.00 79.56 97 SER A O 1
ATOM 704 N N . ALA A 1 98 ? 27.086 -3.123 -11.804 1.00 85.75 98 ALA A N 1
ATOM 705 C CA . ALA A 1 98 ? 25.912 -3.820 -12.300 1.00 85.75 98 ALA A CA 1
ATOM 706 C C . ALA A 1 98 ? 25.023 -4.281 -11.137 1.00 85.75 98 ALA A C 1
ATOM 708 O O . ALA A 1 98 ? 25.487 -4.944 -10.208 1.00 85.75 98 ALA A O 1
ATOM 709 N N . ILE A 1 99 ? 23.731 -3.969 -11.207 1.00 89.62 99 ILE A N 1
ATOM 710 C CA . ILE A 1 99 ? 22.736 -4.453 -10.247 1.00 89.62 99 ILE A CA 1
ATOM 711 C C . ILE A 1 99 ? 21.923 -5.546 -10.926 1.00 89.62 99 ILE A C 1
ATOM 713 O O . ILE A 1 99 ? 21.360 -5.340 -12.001 1.00 89.62 99 ILE A O 1
ATOM 717 N N . THR A 1 100 ? 21.870 -6.711 -10.285 1.00 91.56 100 THR A N 1
ATOM 718 C CA . THR A 1 100 ? 21.095 -7.860 -10.757 1.00 91.56 100 THR A CA 1
ATOM 719 C C . THR A 1 100 ? 19.889 -8.069 -9.859 1.00 91.56 100 THR A C 1
ATOM 721 O O . THR A 1 100 ? 20.034 -8.246 -8.650 1.00 91.56 100 THR A O 1
ATOM 724 N N . VAL A 1 101 ? 18.708 -8.088 -10.467 1.00 93.06 101 VAL A N 1
ATOM 725 C CA . VAL A 1 101 ? 17.493 -8.612 -9.848 1.00 93.06 101 VAL A CA 1
ATOM 726 C C . VAL A 1 101 ? 17.412 -10.080 -10.229 1.00 93.06 101 VAL A C 1
ATOM 728 O O . VAL A 1 101 ? 17.395 -10.421 -11.412 1.00 93.06 101 VAL A O 1
ATOM 731 N N . ALA A 1 102 ? 17.430 -10.958 -9.232 1.00 94.50 102 ALA A N 1
ATOM 732 C CA . ALA A 1 102 ? 17.387 -12.390 -9.474 1.00 94.50 102 ALA A CA 1
ATOM 733 C C . ALA A 1 102 ? 16.013 -12.806 -10.021 1.00 94.50 102 ALA A C 1
ATOM 735 O O . ALA A 1 102 ? 14.970 -12.287 -9.619 1.00 94.50 102 ALA A O 1
ATOM 736 N N . ALA A 1 103 ? 16.003 -13.790 -10.919 1.00 96.44 103 ALA A N 1
ATOM 737 C CA . ALA A 1 103 ? 14.759 -14.436 -11.311 1.00 96.44 103 ALA A CA 1
ATOM 738 C C . ALA A 1 103 ? 14.095 -15.062 -10.074 1.00 96.44 103 ALA A C 1
ATOM 740 O O . ALA A 1 103 ? 14.765 -15.677 -9.242 1.00 96.44 103 ALA A O 1
ATOM 741 N N . GLY A 1 104 ? 12.782 -14.889 -9.937 1.00 96.19 104 GLY A N 1
ATOM 742 C CA . GLY A 1 104 ? 12.037 -15.353 -8.766 1.00 96.19 104 GLY A CA 1
ATOM 743 C C . GLY A 1 104 ? 11.992 -14.362 -7.597 1.00 96.19 104 GLY A C 1
ATOM 744 O O . GLY A 1 104 ? 11.333 -14.657 -6.600 1.00 96.19 104 GLY A O 1
ATOM 745 N N . THR A 1 105 ? 12.629 -13.185 -7.689 1.00 95.75 105 THR A N 1
ATOM 746 C CA . THR A 1 105 ? 12.477 -12.137 -6.666 1.00 95.75 105 THR A CA 1
ATOM 747 C C . THR A 1 105 ? 11.009 -11.719 -6.549 1.00 95.75 105 THR A C 1
ATOM 749 O O . THR A 1 105 ? 10.402 -11.287 -7.527 1.00 95.75 105 THR A O 1
ATOM 752 N N . LEU A 1 106 ? 10.438 -11.851 -5.349 1.00 96.81 106 LEU A N 1
ATOM 753 C CA . LEU A 1 106 ? 9.051 -11.490 -5.057 1.00 96.81 106 LEU A CA 1
ATOM 754 C C . LEU A 1 106 ? 8.850 -9.972 -5.143 1.00 96.81 106 LEU A C 1
ATOM 756 O O . LEU A 1 106 ? 9.589 -9.210 -4.518 1.00 96.81 106 LEU A O 1
ATOM 760 N N . VAL A 1 107 ? 7.811 -9.551 -5.866 1.00 96.44 107 VAL A N 1
ATOM 761 C CA . VAL A 1 107 ? 7.387 -8.146 -5.961 1.00 96.44 107 VAL A CA 1
ATOM 762 C C . VAL A 1 107 ? 6.040 -7.927 -5.269 1.00 96.44 107 VAL A C 1
ATOM 764 O O . VAL A 1 107 ? 5.344 -8.883 -4.921 1.00 96.44 107 VAL A O 1
ATOM 767 N N . GLY A 1 108 ? 5.681 -6.669 -5.015 1.00 95.94 108 GLY A N 1
ATOM 768 C CA . GLY A 1 108 ? 4.540 -6.319 -4.162 1.00 95.94 108 GLY A CA 1
ATOM 769 C C . GLY A 1 108 ? 4.861 -6.401 -2.669 1.00 95.94 108 GLY A C 1
ATOM 770 O O . GLY A 1 108 ? 3.964 -6.544 -1.840 1.00 95.94 108 GLY A O 1
ATOM 771 N N . THR A 1 109 ? 6.147 -6.340 -2.316 1.00 96.00 109 THR A N 1
ATOM 772 C CA . THR A 1 109 ? 6.621 -6.343 -0.927 1.00 96.00 109 THR A CA 1
ATOM 773 C C . THR A 1 109 ? 7.061 -4.940 -0.501 1.00 96.00 109 THR A C 1
ATOM 775 O O . THR A 1 109 ? 7.332 -4.101 -1.360 1.00 96.00 109 THR A O 1
ATOM 778 N N . PRO A 1 110 ? 7.195 -4.660 0.809 1.00 95.62 110 PRO A N 1
ATOM 779 C CA . PRO A 1 110 ? 7.688 -3.362 1.269 1.00 95.62 110 PRO A CA 1
ATOM 780 C C . PRO A 1 110 ? 9.105 -3.011 0.802 1.00 95.62 110 PRO A C 1
ATOM 782 O O . PRO A 1 110 ? 9.425 -1.834 0.684 1.00 95.62 110 PRO A O 1
ATOM 785 N N . SER A 1 111 ? 9.966 -3.997 0.533 1.00 94.38 111 SER A N 1
ATOM 786 C CA . SER A 1 111 ? 11.321 -3.739 0.028 1.00 94.38 111 SER A CA 1
ATOM 787 C C . SER A 1 111 ? 11.387 -3.670 -1.498 1.00 94.38 111 SER A C 1
ATOM 789 O O . SER A 1 111 ? 12.266 -2.998 -2.023 1.00 94.38 111 SER A O 1
ATOM 791 N N . HIS A 1 112 ? 10.474 -4.354 -2.192 1.00 94.19 112 HIS A N 1
ATOM 792 C CA . HIS A 1 112 ? 10.406 -4.436 -3.649 1.00 94.19 112 HIS A CA 1
ATOM 793 C C . HIS A 1 112 ? 8.940 -4.401 -4.088 1.00 94.19 112 HIS A C 1
ATOM 795 O O . HIS A 1 112 ? 8.297 -5.439 -4.271 1.00 94.19 112 HIS A O 1
ATOM 801 N N . TRP A 1 113 ? 8.381 -3.198 -4.222 1.00 97.06 113 TRP A N 1
ATOM 802 C CA . TRP A 1 113 ? 6.972 -3.040 -4.577 1.00 97.06 113 TRP A CA 1
ATOM 803 C C . TRP A 1 113 ? 6.684 -3.394 -6.038 1.00 97.06 113 TRP A C 1
ATOM 805 O O . TRP A 1 113 ? 5.631 -3.949 -6.333 1.00 97.06 113 TRP A O 1
ATOM 815 N N . PHE A 1 114 ? 7.614 -3.113 -6.950 1.00 97.25 114 PHE A N 1
ATOM 816 C CA . PHE A 1 114 ? 7.457 -3.386 -8.377 1.00 97.25 114 PHE A CA 1
ATOM 817 C C . PHE A 1 114 ? 8.722 -3.992 -8.986 1.00 97.25 114 PHE A C 1
ATOM 819 O O . PHE A 1 114 ? 9.823 -3.766 -8.484 1.00 97.25 114 PHE A O 1
ATOM 826 N N . ASP A 1 115 ? 8.558 -4.737 -10.078 1.00 96.81 115 ASP A N 1
ATOM 827 C CA . ASP A 1 115 ? 9.670 -5.304 -10.843 1.00 96.81 115 ASP A CA 1
ATOM 828 C C . ASP A 1 115 ? 10.327 -4.227 -11.722 1.00 96.81 115 ASP A C 1
ATOM 830 O O . ASP A 1 115 ? 9.671 -3.700 -12.630 1.00 96.81 115 ASP A O 1
ATOM 834 N N . PRO A 1 116 ? 11.610 -3.886 -11.512 1.00 95.69 116 PRO A N 1
ATOM 835 C CA . PRO A 1 116 ? 12.298 -2.941 -12.377 1.00 95.69 116 PRO A CA 1
ATOM 836 C C . PRO A 1 116 ? 12.588 -3.544 -13.757 1.00 95.69 116 PRO A C 1
ATOM 838 O O . PRO A 1 116 ? 12.751 -2.787 -14.710 1.00 95.69 116 PRO A O 1
ATOM 841 N N . CYS A 1 117 ? 12.604 -4.879 -13.895 1.00 95.88 117 CYS A N 1
ATOM 842 C CA . CYS A 1 117 ? 12.894 -5.570 -15.155 1.00 95.88 117 CYS A CA 1
ATOM 843 C C . CYS A 1 117 ? 11.832 -5.340 -16.240 1.00 95.88 117 CYS A C 1
ATOM 845 O O . CYS A 1 117 ? 12.076 -5.615 -17.413 1.00 95.88 117 CYS A O 1
ATOM 847 N N . ALA A 1 118 ? 10.665 -4.798 -15.878 1.00 96.88 118 ALA A N 1
ATOM 848 C CA . ALA A 1 118 ? 9.652 -4.365 -16.835 1.00 96.88 118 ALA A CA 1
ATOM 849 C C . ALA A 1 118 ? 10.033 -3.070 -17.574 1.00 96.88 118 ALA A C 1
ATOM 851 O O . ALA A 1 118 ? 9.356 -2.690 -18.531 1.00 96.88 118 ALA A O 1
ATOM 852 N N . PHE A 1 119 ? 11.090 -2.377 -17.148 1.00 96.56 119 PHE A N 1
ATOM 853 C CA . PHE A 1 119 ? 11.462 -1.067 -17.664 1.00 96.56 119 PHE A CA 1
ATOM 854 C C . PHE A 1 119 ? 12.903 -1.046 -18.164 1.00 96.56 119 PHE A C 1
ATOM 856 O O . PHE A 1 119 ? 13.772 -1.757 -17.666 1.00 96.56 119 PHE A O 1
ATOM 863 N N . VAL A 1 120 ? 13.169 -0.166 -19.124 1.00 95.25 120 VAL A N 1
ATOM 864 C CA . VAL A 1 120 ? 14.525 0.167 -19.574 1.00 95.25 120 VAL A CA 1
ATOM 865 C C . VAL A 1 120 ? 14.699 1.679 -19.638 1.00 95.25 120 VAL A C 1
ATOM 867 O O . VAL A 1 120 ? 13.730 2.399 -19.916 1.00 95.25 120 VAL A O 1
ATOM 870 N N . PRO A 1 121 ? 15.916 2.194 -19.399 1.00 93.56 121 PRO A N 1
ATOM 871 C CA . PRO A 1 121 ? 16.182 3.609 -19.582 1.00 93.56 121 PRO A CA 1
ATOM 872 C C . PRO A 1 121 ? 15.923 3.988 -21.042 1.00 93.56 121 PRO A C 1
ATOM 874 O O . PRO A 1 121 ? 16.376 3.320 -21.973 1.00 93.56 121 PRO A O 1
ATOM 877 N N . GLN A 1 122 ? 15.192 5.077 -21.259 1.00 94.12 122 GLN A N 1
ATOM 878 C CA . GLN A 1 122 ? 14.990 5.614 -22.599 1.00 94.12 122 GLN A CA 1
ATOM 879 C C . GLN A 1 122 ? 16.309 6.161 -23.172 1.00 94.12 122 GLN A C 1
ATOM 881 O O . GLN A 1 122 ? 17.157 6.632 -22.398 1.00 94.12 122 GLN A O 1
ATOM 886 N N . PRO A 1 123 ? 16.503 6.127 -24.505 1.00 92.94 123 PRO A N 1
ATOM 887 C CA . PRO A 1 123 ? 17.655 6.751 -25.151 1.00 92.94 123 PRO A CA 1
ATOM 888 C C . PRO A 1 123 ? 17.806 8.231 -24.770 1.00 92.94 123 PRO A C 1
ATOM 890 O O . PRO A 1 123 ? 16.813 8.936 -24.575 1.00 92.94 123 PRO A O 1
ATOM 893 N N . LEU A 1 124 ? 19.048 8.710 -24.670 1.00 92.56 124 LEU A N 1
ATOM 894 C CA . LEU A 1 124 ? 19.314 10.130 -24.418 1.00 92.56 124 LEU A CA 1
ATOM 895 C C . LEU A 1 124 ? 18.717 10.992 -25.539 1.00 92.56 124 LEU A C 1
ATOM 897 O O . LEU A 1 124 ? 18.765 10.615 -26.708 1.00 92.56 124 LEU A O 1
ATOM 901 N N . GLY A 1 125 ? 18.135 12.133 -25.169 1.00 92.62 125 GLY A N 1
ATOM 902 C CA . GLY A 1 125 ? 17.432 13.026 -26.094 1.00 92.62 125 GLY A CA 1
ATOM 903 C C . GLY A 1 125 ? 16.011 12.579 -26.452 1.00 92.62 125 GLY A C 1
ATOM 904 O O . GLY A 1 125 ? 15.392 13.171 -27.333 1.00 92.62 125 GLY A O 1
ATOM 905 N N . THR A 1 126 ? 15.473 11.541 -25.798 1.00 93.56 126 THR A N 1
ATOM 906 C CA . THR A 1 126 ? 14.112 11.043 -26.059 1.00 93.56 126 THR A CA 1
ATOM 907 C C . THR A 1 126 ? 13.255 11.006 -24.797 1.00 93.56 126 THR A C 1
ATOM 909 O O . THR A 1 126 ? 13.757 10.876 -23.679 1.00 93.56 126 THR A O 1
ATOM 912 N N . PHE A 1 127 ? 11.937 11.112 -24.977 1.00 92.94 127 PHE A N 1
ATOM 913 C CA . PHE A 1 127 ? 10.968 10.855 -23.914 1.00 92.94 127 PHE A CA 1
ATOM 914 C C . PHE A 1 127 ? 10.684 9.358 -23.799 1.00 92.94 127 PHE A C 1
ATOM 916 O O . PHE A 1 127 ? 10.582 8.663 -24.810 1.00 92.94 127 PHE A O 1
ATOM 923 N N . GLY A 1 128 ? 10.500 8.870 -22.571 1.00 94.31 128 GLY A N 1
ATOM 924 C CA . GLY A 1 128 ? 10.074 7.492 -22.355 1.00 94.31 128 GLY A CA 1
ATOM 925 C C . GLY A 1 128 ? 8.620 7.240 -22.754 1.00 94.31 128 GLY A C 1
ATOM 926 O O . GLY A 1 128 ? 7.773 8.138 -22.716 1.00 94.31 128 GLY A O 1
ATOM 927 N N . ASN A 1 129 ? 8.327 5.990 -23.107 1.00 94.94 129 ASN A N 1
ATOM 928 C CA . ASN A 1 129 ? 7.010 5.556 -23.571 1.00 94.94 129 ASN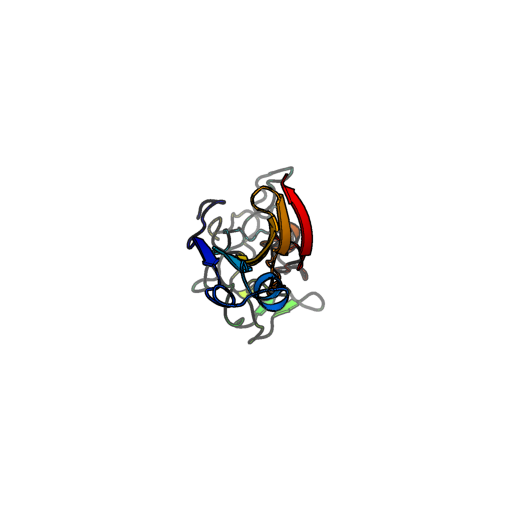 A CA 1
ATOM 929 C C . ASN A 1 129 ? 6.086 5.027 -22.453 1.00 94.94 129 ASN A C 1
ATOM 931 O O . ASN A 1 129 ? 4.906 4.782 -22.716 1.00 94.94 129 ASN A O 1
ATOM 935 N N . LEU A 1 130 ? 6.573 4.862 -21.213 1.00 96.38 130 LEU A N 1
ATOM 936 C CA . LEU A 1 130 ? 5.742 4.362 -20.120 1.00 96.38 130 LEU A CA 1
ATOM 937 C C . LEU A 1 130 ? 4.573 5.316 -19.864 1.00 96.38 130 LEU A C 1
ATOM 939 O O . LEU A 1 130 ? 4.764 6.514 -19.669 1.00 96.38 130 LEU A O 1
ATOM 943 N N . GLY A 1 131 ? 3.349 4.798 -19.795 1.00 94.31 131 GLY A N 1
ATOM 944 C CA . GLY A 1 131 ? 2.172 5.593 -19.457 1.00 94.31 131 GLY A CA 1
ATOM 945 C C . GLY A 1 131 ? 2.255 6.206 -18.052 1.00 94.31 131 GLY A C 1
ATOM 946 O O . GLY A 1 131 ? 2.673 5.559 -17.096 1.00 94.31 131 GLY A O 1
ATOM 947 N N . ARG A 1 132 ? 1.807 7.458 -17.911 1.00 93.75 132 ARG A N 1
ATOM 948 C CA . ARG A 1 132 ? 1.611 8.101 -16.603 1.00 93.75 132 ARG A CA 1
ATOM 949 C C . ARG A 1 132 ? 0.632 7.269 -15.772 1.00 93.75 132 ARG A C 1
ATOM 951 O O . ARG A 1 132 ? -0.396 6.862 -16.312 1.00 93.75 132 ARG A O 1
ATOM 958 N N . ASN A 1 133 ? 0.901 7.099 -14.482 1.00 95.50 133 ASN A N 1
ATOM 959 C CA . ASN A 1 133 ? 0.001 6.476 -13.509 1.00 95.50 133 ASN A CA 1
ATOM 960 C C . ASN A 1 133 ? -0.472 5.091 -13.959 1.00 95.50 133 ASN A C 1
ATOM 962 O O . ASN A 1 133 ? -1.669 4.846 -14.107 1.00 95.50 133 ASN A O 1
ATOM 966 N N . THR A 1 134 ? 0.493 4.235 -14.278 1.00 95.81 134 THR A N 1
ATOM 967 C CA . THR A 1 134 ? 0.263 2.858 -14.728 1.00 95.81 134 THR A CA 1
ATOM 968 C C . THR A 1 134 ? 0.449 1.847 -13.601 1.00 95.81 134 THR A C 1
ATOM 970 O O . THR A 1 134 ? -0.297 0.874 -13.556 1.00 95.81 134 THR A O 1
ATOM 973 N N . LEU A 1 135 ? 1.366 2.104 -12.661 1.00 97.06 135 LEU A N 1
ATOM 974 C CA . LEU A 1 135 ? 1.577 1.249 -11.496 1.00 97.06 135 LEU A CA 1
ATOM 975 C C . LEU A 1 135 ? 0.583 1.590 -10.390 1.00 97.06 135 LEU A C 1
ATOM 977 O O . LEU A 1 135 ? 0.277 2.763 -10.181 1.00 97.06 135 LEU A O 1
ATOM 981 N N . ILE A 1 136 ? 0.123 0.579 -9.656 1.00 97.31 136 ILE A N 1
ATOM 982 C CA . ILE A 1 136 ? -0.812 0.733 -8.536 1.00 97.31 136 ILE A CA 1
ATOM 983 C C . ILE A 1 136 ? -0.056 0.585 -7.213 1.00 97.31 136 ILE A C 1
ATOM 985 O O . ILE A 1 136 ? 0.722 -0.351 -7.028 1.00 97.31 136 ILE A O 1
ATOM 989 N N . GLY A 1 137 ? -0.243 1.535 -6.297 1.00 96.50 137 GLY A N 1
ATOM 990 C CA . GLY A 1 137 ? 0.337 1.480 -4.955 1.00 96.50 137 GLY A CA 1
ATOM 991 C C . GLY A 1 137 ? -0.317 0.418 -4.059 1.00 96.50 137 GLY A C 1
ATOM 992 O O . GLY A 1 137 ? -1.282 -0.238 -4.462 1.00 96.50 137 GLY A O 1
ATOM 993 N N . PRO A 1 138 ? 0.174 0.251 -2.822 1.00 96.69 138 PRO A N 1
ATOM 994 C CA . PRO A 1 138 ? -0.469 -0.608 -1.836 1.00 96.69 138 PRO A CA 1
ATOM 995 C C . PRO A 1 138 ? -1.898 -0.154 -1.541 1.00 96.69 138 PRO A C 1
ATOM 997 O O . PRO A 1 138 ? -2.193 1.042 -1.500 1.00 96.69 138 PRO A O 1
ATOM 1000 N N . GLY A 1 139 ? -2.788 -1.122 -1.333 1.00 95.38 139 GLY A N 1
ATOM 1001 C CA . GLY A 1 139 ? -4.137 -0.858 -0.844 1.00 95.38 139 GLY A CA 1
ATOM 1002 C C . GLY A 1 139 ? -4.171 -0.573 0.656 1.00 95.38 139 GLY A C 1
ATOM 1003 O O . GLY A 1 139 ? -3.199 -0.791 1.380 1.00 95.38 139 GLY A O 1
ATOM 1004 N N . ARG A 1 140 ? -5.335 -0.124 1.124 1.00 95.19 140 ARG A N 1
ATOM 1005 C CA . ARG A 1 140 ? -5.652 0.056 2.541 1.00 95.19 140 ARG A CA 1
ATOM 1006 C C . ARG A 1 140 ? -6.659 -0.997 2.989 1.00 95.19 140 ARG A C 1
ATOM 1008 O O . ARG A 1 140 ? -7.678 -1.196 2.337 1.00 95.19 140 ARG A O 1
ATOM 1015 N N . SER A 1 141 ? -6.398 -1.619 4.130 1.00 96.00 141 SER A N 1
ATOM 1016 C CA . SER A 1 141 ? -7.293 -2.539 4.825 1.00 96.00 141 SER A CA 1
ATOM 1017 C C . SER A 1 141 ? -7.196 -2.282 6.327 1.00 96.00 141 SER A C 1
ATOM 1019 O O . SER A 1 141 ? -6.280 -2.756 7.002 1.00 96.00 141 SER A O 1
ATOM 1021 N N . THR A 1 142 ? -8.148 -1.520 6.860 1.00 97.06 142 THR A N 1
ATOM 1022 C CA . THR A 1 142 ? -8.235 -1.204 8.292 1.00 97.06 142 THR A CA 1
ATOM 1023 C C . THR A 1 142 ? -9.552 -1.687 8.867 1.00 97.06 142 THR A C 1
ATOM 1025 O O . THR A 1 142 ? -10.600 -1.512 8.250 1.00 97.06 142 THR A O 1
ATOM 1028 N N . ILE A 1 143 ? -9.495 -2.257 10.068 1.00 97.38 143 ILE A N 1
ATOM 1029 C CA . ILE A 1 143 ? -10.675 -2.578 10.867 1.00 97.38 143 ILE A CA 1
ATOM 1030 C C . ILE A 1 143 ? -10.535 -1.839 12.191 1.00 97.38 143 ILE A C 1
ATOM 1032 O O . ILE A 1 143 ? -9.584 -2.085 12.936 1.00 97.38 143 ILE A O 1
ATOM 1036 N N . ASP A 1 144 ? -11.482 -0.956 12.466 1.00 98.00 144 ASP A N 1
ATOM 1037 C CA . ASP A 1 144 ? -11.608 -0.253 13.735 1.00 98.00 144 ASP A CA 1
ATOM 1038 C C . ASP A 1 144 ? -12.752 -0.879 14.530 1.00 98.00 144 ASP A C 1
ATOM 1040 O O . ASP A 1 144 ? -13.750 -1.323 13.957 1.00 98.00 144 ASP A O 1
ATOM 1044 N N . PHE A 1 145 ? -12.599 -0.954 15.846 1.00 98.19 145 PHE A N 1
ATOM 1045 C CA . PHE A 1 145 ? -13.515 -1.671 16.724 1.00 98.19 145 PHE A CA 1
ATOM 1046 C C . PHE A 1 145 ? -13.893 -0.833 17.940 1.00 98.19 145 PHE A C 1
ATOM 1048 O O . PHE A 1 145 ? -13.092 -0.066 18.469 1.00 98.19 145 PHE A O 1
ATOM 1055 N N . LEU A 1 146 ? -15.125 -1.007 18.394 1.00 97.56 146 LEU A N 1
ATOM 1056 C CA . LEU A 1 146 ? -15.736 -0.268 19.485 1.00 97.56 146 LEU A CA 1
ATOM 1057 C C . LEU A 1 146 ? -16.432 -1.248 20.423 1.00 97.56 146 LEU A C 1
ATOM 1059 O O . LEU A 1 146 ? -17.197 -2.106 19.983 1.00 97.56 146 LEU A O 1
ATOM 1063 N N . VAL A 1 147 ? -16.243 -1.049 21.722 1.00 97.75 147 VAL A N 1
ATOM 1064 C CA . VAL A 1 147 ? -17.067 -1.662 22.761 1.00 97.75 147 VAL A CA 1
ATOM 1065 C C . VAL A 1 147 ? -17.633 -0.567 23.646 1.00 97.75 147 VAL A C 1
ATOM 1067 O O . VAL A 1 147 ? -16.888 0.193 24.260 1.00 97.75 147 VAL A O 1
ATOM 1070 N N . ASN A 1 148 ? -18.954 -0.516 23.737 1.00 97.19 148 ASN A N 1
ATOM 1071 C CA . ASN A 1 148 ? -19.690 0.328 24.661 1.00 97.19 148 ASN A CA 1
ATOM 1072 C C . ASN A 1 148 ? -20.334 -0.535 25.736 1.00 97.19 148 ASN A C 1
ATOM 1074 O O . ASN A 1 148 ? -20.919 -1.585 25.463 1.00 97.19 148 ASN A O 1
ATOM 1078 N N . LYS A 1 149 ? -20.264 -0.057 26.969 1.00 95.88 149 LYS A N 1
ATOM 1079 C CA . LYS A 1 149 ? -20.916 -0.657 28.117 1.00 95.88 149 LYS A CA 1
ATOM 1080 C C . LYS A 1 149 ? -21.719 0.404 28.849 1.00 95.88 149 LYS A C 1
ATOM 1082 O O . LYS A 1 149 ? -21.164 1.375 29.357 1.00 95.88 149 LYS A O 1
ATOM 1087 N N . HIS A 1 150 ? -23.018 0.169 28.937 1.00 94.50 150 HIS A N 1
ATOM 1088 C CA . HIS A 1 150 ? -23.964 1.006 29.656 1.00 94.50 150 HIS A CA 1
ATOM 1089 C C . HIS A 1 150 ? -24.232 0.407 31.039 1.00 94.50 150 HIS A C 1
ATOM 1091 O O . HIS A 1 150 ? -24.752 -0.704 31.163 1.00 94.50 150 HIS A O 1
ATOM 1097 N N . PHE A 1 151 ? -23.897 1.149 32.089 1.00 93.19 151 PHE A N 1
ATOM 1098 C CA . PHE A 1 151 ? -24.241 0.832 33.469 1.00 93.19 151 PHE A CA 1
ATOM 1099 C C . PHE A 1 151 ? -25.358 1.767 33.929 1.00 93.19 151 PHE A C 1
ATOM 1101 O O . PHE A 1 151 ? -25.120 2.926 34.271 1.00 93.19 151 PHE A O 1
ATOM 1108 N N . ARG A 1 152 ? -26.593 1.265 33.969 1.00 89.44 152 ARG A N 1
ATOM 1109 C CA . ARG A 1 152 ? -27.703 1.999 34.592 1.00 89.44 152 ARG A CA 1
ATOM 1110 C C . ARG A 1 152 ? -27.525 1.971 36.108 1.00 89.44 152 ARG A C 1
ATOM 1112 O O . ARG A 1 152 ? -27.404 0.889 36.677 1.00 89.44 152 ARG A O 1
ATOM 1119 N N . ILE A 1 153 ? -27.465 3.141 36.740 1.00 88.31 153 ILE A N 1
ATOM 1120 C CA . ILE A 1 153 ? -27.300 3.292 38.197 1.00 88.31 153 ILE A CA 1
ATOM 1121 C C . ILE A 1 153 ? -28.656 3.589 38.842 1.00 88.31 153 ILE A C 1
ATOM 1123 O O . ILE A 1 153 ? -28.986 3.032 39.885 1.00 88.31 153 ILE A O 1
ATOM 1127 N N . SER A 1 154 ? -29.455 4.448 38.209 1.00 87.88 154 SER A N 1
ATOM 1128 C CA . SER A 1 154 ? -30.848 4.713 38.574 1.00 87.88 154 SER A CA 1
ATOM 1129 C C . SER A 1 154 ? -31.661 5.033 37.317 1.00 87.88 154 SER A C 1
ATOM 1131 O O . SER A 1 154 ? -31.135 4.985 36.208 1.00 87.88 154 SER A O 1
ATOM 1133 N N . GLU A 1 155 ? -32.933 5.397 37.472 1.00 86.94 155 GLU A N 1
ATOM 1134 C CA . GLU A 1 155 ? -33.804 5.791 36.353 1.00 86.94 155 GLU A CA 1
ATOM 1135 C C . GLU A 1 155 ? -33.313 7.038 35.603 1.00 86.94 155 GLU A C 1
ATOM 1137 O O . GLU A 1 155 ? -33.638 7.219 34.435 1.00 86.94 155 GLU A O 1
ATOM 1142 N N . LYS A 1 156 ? -32.523 7.891 36.269 1.00 92.94 156 LYS A N 1
ATOM 1143 C CA . LYS A 1 156 ? -31.996 9.144 35.704 1.00 92.94 156 LYS A CA 1
ATOM 1144 C C . LYS A 1 156 ? -30.477 9.141 35.529 1.00 92.94 156 LYS A C 1
ATOM 1146 O O . LYS A 1 156 ? -29.946 10.044 34.902 1.00 92.94 156 LYS A O 1
ATOM 1151 N N . ARG A 1 157 ? -29.769 8.151 36.091 1.00 95.44 157 ARG A N 1
ATOM 1152 C CA . ARG A 1 157 ? -28.298 8.125 36.132 1.00 95.44 157 ARG A CA 1
ATOM 1153 C C . ARG A 1 157 ? -27.725 6.928 35.392 1.00 95.44 157 ARG A C 1
ATOM 1155 O O . ARG A 1 157 ? -28.069 5.781 35.694 1.00 95.44 157 ARG A O 1
ATOM 1162 N N . GLU A 1 158 ? -26.775 7.191 34.505 1.00 94.50 158 GLU A N 1
ATOM 1163 C CA . GLU A 1 158 ? -26.089 6.179 33.702 1.00 94.50 158 GLU A CA 1
ATOM 1164 C C . GLU A 1 158 ? -24.588 6.463 33.625 1.00 94.50 158 GLU A C 1
ATOM 1166 O O . GLU A 1 158 ? -24.158 7.607 33.484 1.00 94.50 158 GLU A O 1
ATOM 1171 N N . LEU A 1 159 ? -23.783 5.407 33.695 1.00 95.75 159 LEU A N 1
ATOM 1172 C CA . LEU A 1 159 ? -22.354 5.453 33.419 1.00 95.75 159 LEU A CA 1
ATOM 1173 C C . LEU A 1 159 ? -22.072 4.675 32.132 1.00 95.75 159 LEU A C 1
ATOM 1175 O O . LEU A 1 159 ? -22.411 3.499 32.026 1.00 95.75 159 LEU A O 1
ATOM 1179 N N . GLN A 1 160 ? -21.442 5.321 31.161 1.00 96.44 160 GLN A N 1
ATOM 1180 C CA . GLN A 1 160 ? -21.031 4.720 29.898 1.00 96.44 160 GLN A CA 1
ATOM 1181 C C . GLN A 1 160 ? -19.518 4.546 29.893 1.00 96.44 160 GLN A C 1
ATOM 1183 O O . GLN A 1 160 ? -18.780 5.524 30.016 1.00 96.44 160 GLN A O 1
ATOM 1188 N N . PHE A 1 161 ? -19.066 3.307 29.733 1.00 97.31 161 PHE A N 1
ATOM 1189 C CA . PHE A 1 161 ? -17.668 2.989 29.480 1.00 97.31 161 PHE A CA 1
ATOM 1190 C C . PHE A 1 161 ? -17.493 2.611 28.011 1.00 97.31 161 PHE A C 1
ATOM 1192 O O . PHE A 1 161 ? -18.188 1.729 27.505 1.00 97.31 161 PHE A O 1
ATOM 1199 N N . ARG A 1 162 ? -16.570 3.284 27.331 1.00 97.62 162 ARG A N 1
ATOM 1200 C CA . ARG A 1 162 ? -16.289 3.114 25.906 1.00 97.62 162 ARG A CA 1
ATOM 1201 C C . ARG A 1 162 ? -14.835 2.721 25.721 1.00 97.62 162 ARG A C 1
ATOM 1203 O O . ARG A 1 162 ? -13.947 3.357 26.278 1.00 97.62 162 ARG A O 1
ATOM 1210 N N . THR A 1 163 ? -14.598 1.683 24.936 1.00 98.31 163 THR A N 1
ATOM 1211 C CA . THR A 1 163 ? -13.269 1.292 24.461 1.00 98.31 163 THR A CA 1
ATOM 1212 C C . THR A 1 163 ? -13.261 1.358 22.946 1.00 98.31 163 THR A C 1
ATOM 1214 O O . THR A 1 163 ? -14.102 0.736 22.301 1.00 98.31 163 THR A O 1
ATOM 1217 N N . GLU A 1 164 ? -12.310 2.089 22.381 1.00 97.94 164 GLU A N 1
ATOM 1218 C CA . GLU A 1 164 ? -12.077 2.159 20.941 1.00 97.94 164 GLU A CA 1
ATOM 1219 C C . GLU A 1 164 ? -10.717 1.557 20.623 1.00 97.94 164 GLU A C 1
ATOM 1221 O O . GLU A 1 164 ? -9.726 1.851 21.290 1.00 97.94 164 GLU A O 1
ATOM 1226 N N . VAL A 1 165 ? -10.672 0.711 19.601 1.00 98.12 165 VAL A N 1
ATOM 1227 C CA . VAL A 1 165 ? -9.451 0.098 19.092 1.00 98.12 165 VAL A CA 1
ATOM 1228 C C . VAL A 1 165 ? -9.351 0.414 17.608 1.00 98.12 165 VAL A C 1
ATOM 1230 O O . VAL A 1 165 ? -10.015 -0.213 16.785 1.00 98.12 165 VAL A O 1
ATOM 1233 N N . TYR A 1 166 ? -8.502 1.374 17.269 1.00 97.25 166 TYR A N 1
ATOM 1234 C CA . TYR A 1 166 ? -8.168 1.695 15.887 1.00 97.25 166 TYR A CA 1
ATOM 1235 C C . TYR A 1 166 ? -7.150 0.688 15.367 1.00 97.25 166 TYR A C 1
ATOM 1237 O O . TYR A 1 166 ? -6.199 0.350 16.082 1.00 97.25 166 TYR A O 1
ATOM 1245 N N . ASN A 1 167 ? -7.336 0.215 14.135 1.00 96.69 167 ASN A N 1
ATOM 1246 C CA . ASN A 1 167 ? -6.520 -0.831 13.525 1.00 96.69 167 ASN A CA 1
ATOM 1247 C C . ASN A 1 167 ? -6.396 -2.068 14.442 1.00 96.69 167 ASN A C 1
ATOM 1249 O O . ASN A 1 167 ? -5.301 -2.455 14.865 1.00 96.69 167 ASN A O 1
ATOM 1253 N N . ILE A 1 168 ? -7.526 -2.705 14.776 1.00 97.25 168 ILE A N 1
ATOM 1254 C CA . ILE A 1 168 ? -7.568 -3.856 15.695 1.00 97.25 168 ILE A CA 1
ATOM 1255 C C . ILE A 1 168 ? -6.672 -5.009 15.235 1.00 97.25 168 ILE A C 1
ATOM 1257 O O . ILE A 1 168 ? -6.088 -5.696 16.068 1.00 97.25 168 ILE A O 1
ATOM 1261 N N . LEU A 1 169 ? -6.461 -5.183 13.929 1.00 96.50 169 LEU A N 1
ATOM 1262 C CA . LEU A 1 169 ? -5.559 -6.205 13.384 1.00 96.50 169 LEU A CA 1
ATOM 1263 C C . LEU A 1 169 ? -4.077 -5.799 13.406 1.00 96.50 169 LEU A C 1
ATOM 1265 O O . LEU A 1 169 ? -3.221 -6.635 13.140 1.00 96.50 169 LEU A O 1
ATOM 1269 N N . ASN A 1 170 ? -3.766 -4.544 13.748 1.00 96.38 170 ASN A N 1
ATOM 1270 C CA . ASN A 1 170 ? -2.431 -3.954 13.651 1.00 96.38 170 ASN A CA 1
ATOM 1271 C C . ASN A 1 170 ? -1.797 -4.167 12.261 1.00 96.38 170 ASN A C 1
ATOM 1273 O O . ASN A 1 170 ? -0.603 -4.440 12.146 1.00 96.38 170 ASN A O 1
ATOM 1277 N N . HIS A 1 171 ? -2.613 -4.093 11.206 1.00 95.94 171 HIS A N 1
ATOM 1278 C CA . HIS A 1 171 ? -2.167 -4.276 9.831 1.00 95.94 171 HIS A CA 1
ATOM 1279 C C . HIS A 1 171 ? -1.483 -2.989 9.335 1.00 95.94 171 HIS A C 1
ATOM 1281 O O . HIS A 1 171 ? -2.098 -1.920 9.422 1.00 95.94 171 HIS A O 1
ATOM 1287 N N . PRO A 1 172 ? -0.234 -3.044 8.838 1.00 95.81 172 PRO A N 1
ATOM 1288 C CA . PRO A 1 172 ? 0.426 -1.877 8.259 1.00 95.81 172 PRO A CA 1
ATOM 1289 C C . PRO A 1 172 ? -0.192 -1.512 6.906 1.00 95.81 172 PRO A C 1
ATOM 1291 O O . PRO A 1 172 ? -0.207 -2.326 5.989 1.00 95.81 172 PRO A O 1
ATOM 1294 N N . ASN A 1 173 ? -0.661 -0.272 6.760 1.00 96.06 173 ASN A N 1
ATOM 1295 C CA . ASN A 1 173 ? -1.159 0.246 5.485 1.00 96.06 173 ASN A CA 1
ATOM 1296 C C . ASN A 1 173 ? -0.089 1.133 4.864 1.00 96.06 173 ASN A C 1
ATOM 1298 O O . ASN A 1 173 ? 0.063 2.285 5.270 1.00 96.06 173 ASN A O 1
ATOM 1302 N N . PHE A 1 174 ? 0.677 0.597 3.920 1.00 96.62 174 PHE A N 1
ATOM 1303 C CA . PHE A 1 174 ? 1.780 1.324 3.299 1.00 96.62 174 PHE A CA 1
ATOM 1304 C C . PHE A 1 174 ? 1.293 2.419 2.345 1.00 96.62 174 PHE A C 1
ATOM 1306 O O . PHE A 1 174 ? 0.246 2.305 1.710 1.00 96.62 174 PHE A O 1
ATOM 1313 N N . GLU A 1 175 ? 2.063 3.497 2.256 1.00 95.25 175 GLU A N 1
ATOM 1314 C CA . GLU A 1 175 ? 1.925 4.500 1.202 1.00 95.25 175 GLU A CA 1
ATOM 1315 C C . GLU A 1 175 ? 2.567 3.984 -0.095 1.00 95.25 175 GLU A C 1
ATOM 1317 O O . GLU A 1 175 ? 3.445 3.122 -0.058 1.00 95.25 175 GLU A O 1
ATOM 1322 N N . ALA A 1 176 ? 2.154 4.511 -1.251 1.00 94.38 176 ALA A N 1
ATOM 1323 C CA . ALA A 1 176 ? 2.885 4.290 -2.496 1.00 94.38 176 ALA A CA 1
ATOM 1324 C C . ALA A 1 176 ? 4.342 4.795 -2.377 1.00 94.38 176 ALA A C 1
ATOM 1326 O O . ALA A 1 176 ? 4.608 5.703 -1.583 1.00 94.38 176 ALA A O 1
ATOM 1327 N N . PRO A 1 177 ? 5.292 4.259 -3.172 1.00 95.19 177 PRO A N 1
ATOM 1328 C CA . PRO A 1 177 ? 6.676 4.719 -3.132 1.00 95.19 177 PRO A CA 1
ATOM 1329 C C . PRO A 1 177 ? 6.762 6.240 -3.320 1.00 95.19 177 PRO A C 1
ATOM 1331 O O . PRO A 1 177 ? 6.221 6.798 -4.282 1.00 95.19 177 PRO A O 1
ATOM 1334 N N . ASN A 1 178 ? 7.461 6.918 -2.408 1.00 92.25 178 ASN A N 1
ATOM 1335 C CA . ASN A 1 178 ? 7.686 8.357 -2.524 1.00 92.25 178 ASN A CA 1
ATOM 1336 C C . ASN A 1 178 ? 8.600 8.676 -3.727 1.00 92.25 178 ASN A C 1
ATOM 1338 O O . ASN A 1 178 ? 9.100 7.783 -4.415 1.00 92.25 178 ASN A O 1
ATOM 1342 N N . ILE A 1 179 ? 8.853 9.961 -3.987 1.00 88.62 179 ILE A N 1
ATOM 1343 C CA . ILE A 1 179 ? 9.637 10.388 -5.157 1.00 88.62 179 ILE A CA 1
ATOM 1344 C C . ILE A 1 179 ? 11.043 9.766 -5.229 1.00 88.62 179 ILE A C 1
ATOM 1346 O O . ILE A 1 179 ? 11.543 9.537 -6.325 1.00 88.62 179 ILE A O 1
ATOM 1350 N N . ASN A 1 180 ? 11.672 9.453 -4.095 1.00 89.00 180 ASN A N 1
ATOM 1351 C CA . ASN A 1 180 ? 13.007 8.856 -4.066 1.00 89.00 180 ASN A CA 1
ATOM 1352 C C . ASN A 1 180 ? 12.982 7.369 -4.440 1.00 89.00 180 ASN A C 1
ATOM 1354 O O . ASN A 1 180 ? 13.945 6.875 -5.019 1.00 89.00 180 ASN A O 1
ATOM 1358 N N . PHE A 1 181 ? 11.879 6.676 -4.153 1.00 93.94 181 PHE A N 1
ATOM 1359 C CA . PHE A 1 181 ? 11.757 5.227 -4.336 1.00 93.94 181 PHE A CA 1
ATOM 1360 C C . PHE A 1 181 ? 10.932 4.831 -5.566 1.00 93.94 181 PHE A C 1
ATOM 1362 O O . PHE A 1 181 ? 11.070 3.721 -6.068 1.00 93.94 181 PHE A O 1
ATOM 1369 N N . ARG A 1 182 ? 10.126 5.736 -6.135 1.00 93.56 182 ARG A N 1
ATOM 1370 C CA . ARG A 1 182 ? 9.543 5.540 -7.479 1.00 93.56 182 ARG A CA 1
ATOM 1371 C C . ARG A 1 182 ? 10.531 5.850 -8.609 1.00 93.56 182 ARG A C 1
ATOM 1373 O O . ARG A 1 182 ? 10.212 5.624 -9.775 1.00 93.56 182 ARG A O 1
ATOM 1380 N N . ARG A 1 183 ? 11.708 6.393 -8.276 1.00 93.88 183 ARG A N 1
ATOM 1381 C CA . ARG A 1 183 ? 12.794 6.608 -9.229 1.00 93.88 183 ARG A CA 1
ATOM 1382 C C . ARG A 1 183 ? 13.521 5.298 -9.508 1.00 93.88 183 ARG A C 1
ATOM 1384 O O . ARG A 1 183 ? 13.905 4.609 -8.569 1.00 93.88 183 ARG A O 1
ATOM 1391 N N . ILE A 1 184 ? 13.707 4.972 -10.785 1.00 94.31 184 ILE A N 1
ATOM 1392 C CA . ILE A 1 184 ? 14.247 3.676 -11.213 1.00 94.31 184 ILE A CA 1
ATOM 1393 C C . ILE A 1 184 ? 15.659 3.769 -11.798 1.00 94.31 184 ILE A C 1
ATOM 1395 O O . ILE A 1 184 ? 16.513 2.995 -11.381 1.00 94.31 184 ILE A O 1
ATOM 1399 N N . PHE A 1 185 ? 15.938 4.720 -12.695 1.00 93.50 185 PHE A N 1
ATOM 1400 C CA . PHE A 1 185 ? 17.261 4.866 -13.315 1.00 93.50 185 PHE A CA 1
ATOM 1401 C C . PHE A 1 185 ? 17.908 6.216 -13.012 1.00 93.50 185 PHE A C 1
ATOM 1403 O O . PHE A 1 185 ? 17.215 7.231 -12.887 1.00 93.50 185 PHE A O 1
ATOM 1410 N N . ASP A 1 186 ? 19.238 6.224 -12.933 1.00 90.75 186 ASP A N 1
ATOM 1411 C CA . ASP A 1 186 ? 20.048 7.440 -12.877 1.00 90.75 186 ASP A CA 1
ATOM 1412 C C . ASP A 1 186 ? 20.213 8.121 -14.256 1.00 90.75 186 ASP A C 1
ATOM 1414 O O . ASP A 1 186 ? 19.695 7.672 -15.285 1.00 90.75 186 ASP A O 1
ATOM 1418 N N . GLY A 1 187 ? 20.944 9.240 -14.291 1.00 87.81 187 GLY A N 1
ATOM 1419 C CA . GLY A 1 187 ? 21.241 9.966 -15.533 1.00 87.81 187 GLY A CA 1
ATOM 1420 C C . GLY A 1 187 ? 22.045 9.163 -16.556 1.00 87.81 187 GLY A C 1
ATOM 1421 O O . GLY A 1 187 ? 21.899 9.395 -17.754 1.00 87.81 187 GLY A O 1
ATOM 1422 N N . SER A 1 188 ? 22.810 8.172 -16.107 1.00 88.25 188 SER A N 1
ATOM 1423 C CA . SER A 1 188 ? 23.596 7.270 -16.953 1.00 88.25 188 SER A CA 1
ATOM 1424 C C . SER A 1 188 ? 22.791 6.049 -17.413 1.00 88.25 188 SER A C 1
ATOM 1426 O O . SER A 1 188 ? 23.166 5.403 -18.387 1.00 88.25 188 SER A O 1
ATOM 1428 N N . GLY A 1 189 ? 21.632 5.786 -16.805 1.00 88.75 189 GLY A N 1
ATOM 1429 C CA . GLY A 1 189 ? 20.762 4.650 -17.112 1.00 88.75 189 GLY A CA 1
ATOM 1430 C C . GLY A 1 189 ? 21.012 3.427 -16.227 1.00 88.75 189 GLY A C 1
ATOM 1431 O O . GLY A 1 189 ? 20.495 2.354 -16.534 1.00 88.75 189 GLY A O 1
ATOM 1432 N N . ASN A 1 190 ? 21.781 3.564 -15.143 1.00 91.19 190 ASN A N 1
ATOM 1433 C CA . ASN A 1 190 ? 21.952 2.495 -14.162 1.00 91.19 190 ASN A CA 1
ATOM 1434 C C . ASN A 1 190 ? 20.741 2.433 -13.233 1.00 91.19 190 ASN A C 1
ATOM 1436 O O . ASN A 1 190 ? 20.138 3.462 -12.922 1.00 91.19 190 ASN A O 1
ATOM 1440 N N . LEU A 1 191 ? 20.405 1.231 -12.764 1.00 92.88 191 LEU A N 1
ATOM 1441 C CA . LEU A 1 191 ? 19.344 1.040 -11.781 1.00 92.88 191 LEU A CA 1
ATOM 1442 C C . LEU A 1 191 ? 19.727 1.694 -10.443 1.00 92.88 191 LEU A C 1
ATOM 1444 O O . LEU A 1 191 ? 20.871 1.609 -10.004 1.00 92.88 191 LEU A O 1
ATOM 1448 N N . LEU A 1 192 ? 18.770 2.330 -9.775 1.00 92.19 192 LEU A N 1
ATOM 1449 C CA . LEU A 1 192 ? 18.9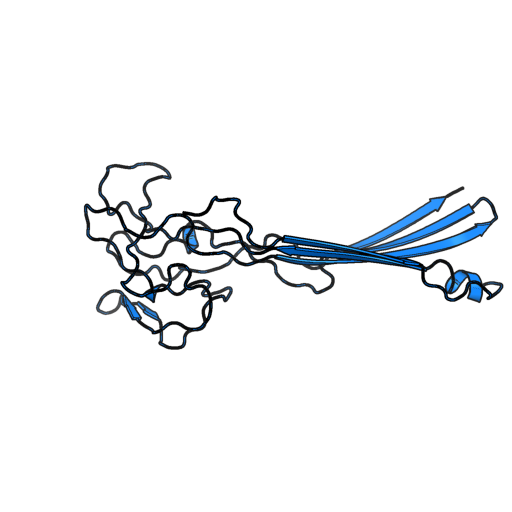65 2.887 -8.438 1.00 92.19 192 LEU A CA 1
ATOM 1450 C C . LEU A 1 192 ? 18.729 1.804 -7.379 1.00 92.19 192 LEU A C 1
ATOM 1452 O O . LEU A 1 192 ? 17.644 1.243 -7.369 1.00 92.19 192 LEU A O 1
ATOM 1456 N N . PRO A 1 193 ? 19.637 1.547 -6.422 1.00 89.69 193 PRO A N 1
ATOM 1457 C CA . PRO A 1 193 ? 19.495 0.440 -5.461 1.00 89.69 193 PRO A CA 1
ATOM 1458 C C . PRO A 1 193 ? 18.303 0.578 -4.496 1.00 89.69 193 PRO A C 1
ATOM 1460 O O . PRO A 1 193 ? 17.968 -0.362 -3.783 1.00 89.69 193 PRO A O 1
ATOM 1463 N N . THR A 1 194 ? 17.673 1.751 -4.446 1.00 90.69 194 THR A N 1
ATOM 1464 C CA . THR A 1 194 ? 16.551 2.069 -3.557 1.00 90.69 194 THR A CA 1
ATOM 1465 C C . THR A 1 194 ? 15.187 2.004 -4.247 1.00 90.69 194 THR A C 1
ATOM 1467 O O . THR A 1 194 ? 14.190 2.399 -3.644 1.00 90.69 194 THR A O 1
ATOM 1470 N N . PHE A 1 195 ? 15.113 1.584 -5.514 1.00 92.69 195 PHE A N 1
ATOM 1471 C CA . PHE A 1 195 ? 13.840 1.530 -6.236 1.00 92.69 195 PHE A CA 1
ATOM 1472 C C . PHE A 1 195 ? 12.801 0.688 -5.468 1.00 92.69 195 PHE A C 1
ATOM 1474 O O . PHE A 1 195 ? 13.131 -0.272 -4.777 1.00 92.69 195 PHE A O 1
ATOM 1481 N N . GLY A 1 196 ? 11.523 1.036 -5.599 1.00 94.31 196 GLY A N 1
ATOM 1482 C CA . GLY A 1 196 ? 10.409 0.202 -5.147 1.00 94.31 196 GLY A CA 1
ATOM 1483 C C . GLY A 1 196 ? 10.250 0.042 -3.634 1.00 94.31 196 GLY A C 1
ATOM 1484 O O . GLY A 1 196 ? 9.386 -0.729 -3.225 1.00 94.31 196 GLY A O 1
ATOM 1485 N N . GLN A 1 197 ? 11.018 0.750 -2.805 1.00 96.12 197 GLN A N 1
ATOM 1486 C CA . GLN A 1 197 ? 10.897 0.667 -1.348 1.00 96.12 197 GLN A CA 1
ATOM 1487 C C . GLN A 1 197 ? 9.698 1.465 -0.812 1.00 96.12 197 GLN A C 1
ATOM 1489 O O . GLN A 1 197 ? 9.439 2.603 -1.218 1.00 96.12 197 GLN A O 1
ATOM 1494 N N . LEU A 1 198 ? 8.986 0.871 0.146 1.00 96.69 198 LEU A N 1
ATOM 1495 C CA . LEU A 1 198 ? 7.880 1.471 0.887 1.00 96.69 198 LEU A CA 1
ATOM 1496 C C . LEU A 1 198 ? 8.339 1.781 2.311 1.00 96.69 198 LEU A C 1
ATOM 1498 O O . LEU A 1 198 ? 8.485 0.885 3.139 1.00 96.69 198 LEU A O 1
ATOM 1502 N N . THR A 1 199 ? 8.565 3.058 2.606 1.00 95.50 199 THR A N 1
ATOM 1503 C CA . THR A 1 199 ? 9.099 3.489 3.912 1.00 95.50 199 THR A CA 1
ATOM 1504 C C . THR A 1 199 ? 8.064 4.144 4.815 1.00 95.50 199 THR A C 1
ATOM 1506 O O . THR A 1 199 ? 8.343 4.374 5.988 1.00 95.50 199 THR A O 1
ATOM 1509 N N . ASN A 1 200 ? 6.885 4.459 4.278 1.00 94.56 200 ASN A N 1
ATOM 1510 C CA . ASN A 1 200 ? 5.846 5.210 4.971 1.00 94.56 200 ASN A CA 1
ATOM 1511 C C . ASN A 1 200 ? 4.550 4.403 5.047 1.00 94.56 200 ASN A C 1
ATOM 1513 O O . ASN A 1 200 ? 4.248 3.596 4.163 1.00 94.56 200 ASN A O 1
ATOM 1517 N N . THR A 1 201 ? 3.753 4.679 6.075 1.00 95.38 201 THR A N 1
ATOM 1518 C CA . THR A 1 201 ? 2.383 4.182 6.205 1.00 95.38 201 THR A CA 1
ATOM 1519 C C . THR A 1 201 ? 1.380 5.329 6.136 1.00 95.38 201 THR A C 1
ATOM 1521 O O . THR A 1 201 ? 1.648 6.443 6.576 1.00 95.38 201 THR A O 1
ATOM 1524 N N . THR A 1 202 ? 0.195 5.047 5.598 1.00 92.88 202 THR A N 1
ATOM 1525 C CA . THR A 1 202 ? -0.942 5.984 5.529 1.00 92.88 202 THR A CA 1
ATOM 1526 C C . THR A 1 202 ? -1.829 5.934 6.774 1.00 92.88 202 THR A C 1
ATOM 1528 O O . THR A 1 202 ? -2.701 6.782 6.956 1.00 92.88 202 THR A O 1
ATOM 1531 N N . SER A 1 203 ? -1.623 4.934 7.635 1.00 90.25 203 SER A N 1
ATOM 1532 C CA . SER A 1 203 ? -2.299 4.782 8.921 1.00 90.25 203 SER A CA 1
ATOM 1533 C C . SER A 1 203 ? -1.292 4.635 10.056 1.00 90.25 203 SER A C 1
ATOM 1535 O O . SER A 1 203 ? -0.134 4.265 9.847 1.00 90.25 203 SER A O 1
ATOM 1537 N N . THR A 1 204 ? -1.764 4.867 11.275 1.00 92.44 204 THR A N 1
ATOM 1538 C CA . THR A 1 204 ? -1.035 4.546 12.500 1.00 92.44 204 THR A CA 1
ATOM 1539 C C . THR A 1 204 ? -1.084 3.043 12.801 1.00 92.44 204 THR A C 1
ATOM 1541 O O . THR A 1 204 ? -1.915 2.291 12.271 1.00 92.44 204 THR A O 1
ATOM 1544 N N . SER A 1 205 ? -0.172 2.603 13.669 1.00 94.38 205 SER A N 1
ATOM 1545 C CA . SER A 1 205 ? -0.271 1.315 14.364 1.00 94.38 205 SER A CA 1
ATOM 1546 C C . SER A 1 205 ? -1.505 1.282 15.267 1.00 94.38 205 SER A C 1
ATOM 1548 O O . SER A 1 205 ? -2.154 2.308 15.476 1.00 94.38 205 SER A O 1
ATOM 1550 N N . ARG A 1 206 ? -1.823 0.114 15.832 1.00 97.25 206 ARG A N 1
ATOM 1551 C CA . ARG A 1 206 ? -2.973 -0.044 16.731 1.00 97.25 206 ARG A CA 1
ATOM 1552 C C . ARG A 1 206 ? -2.979 1.012 17.841 1.00 97.25 206 ARG A C 1
ATOM 1554 O O . ARG A 1 206 ? -2.004 1.143 18.580 1.00 97.25 206 ARG A O 1
ATOM 1561 N N . GLN A 1 207 ? -4.103 1.707 17.993 1.00 97.69 207 GLN A N 1
ATOM 1562 C CA . GLN A 1 207 ? -4.334 2.649 19.089 1.00 97.69 207 GLN A CA 1
ATOM 1563 C C . GLN A 1 207 ? -5.551 2.206 19.890 1.00 97.69 207 GLN A C 1
ATOM 1565 O O . GLN A 1 207 ? -6.568 1.835 19.311 1.00 97.69 207 GLN A O 1
ATOM 1570 N N . ILE A 1 208 ? -5.438 2.241 21.216 1.00 98.12 208 ILE A N 1
ATOM 1571 C CA . ILE A 1 208 ? -6.519 1.878 22.133 1.00 98.12 208 ILE A CA 1
ATOM 1572 C C . ILE A 1 208 ? -6.854 3.104 22.970 1.00 98.12 208 ILE A C 1
ATOM 1574 O O . ILE A 1 208 ? -5.962 3.703 23.571 1.00 98.12 208 ILE A O 1
ATOM 1578 N N . GLN A 1 209 ? -8.129 3.473 23.000 1.00 97.88 209 GLN A N 1
ATOM 1579 C CA . GLN A 1 209 ? -8.633 4.606 23.763 1.00 97.88 209 GLN A CA 1
ATOM 1580 C C . GLN A 1 209 ? -9.757 4.152 24.686 1.00 97.88 209 GLN A C 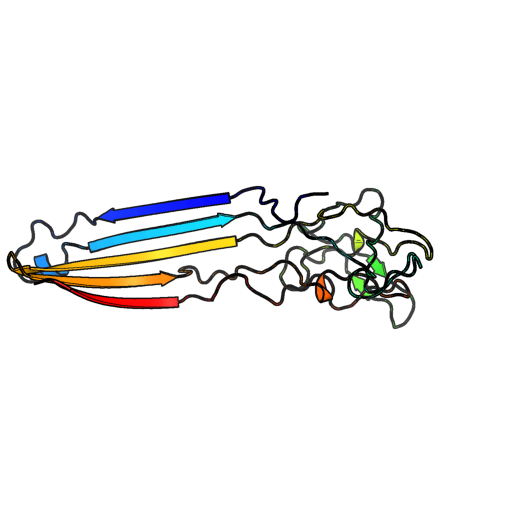1
ATOM 1582 O O . GLN A 1 209 ? -10.590 3.322 24.320 1.00 97.88 209 GLN A O 1
ATOM 1587 N N . PHE A 1 210 ? -9.781 4.726 25.884 1.00 98.19 210 PHE A N 1
ATOM 1588 C CA . PHE A 1 210 ? -10.813 4.484 26.879 1.00 98.19 210 PHE A CA 1
ATOM 1589 C C . PHE A 1 210 ? -11.532 5.794 27.184 1.00 98.19 210 PHE A C 1
ATOM 1591 O O . PHE A 1 210 ? -10.899 6.836 27.345 1.00 98.19 210 PHE A O 1
ATOM 1598 N N . GLY A 1 211 ? -12.854 5.729 27.284 1.00 97.94 211 GLY A N 1
ATOM 1599 C CA . GLY A 1 211 ? -13.712 6.852 27.627 1.00 97.94 211 GLY A CA 1
ATOM 1600 C C . GLY A 1 211 ? -14.689 6.464 28.725 1.00 97.94 211 GLY A C 1
ATOM 1601 O O . GLY A 1 211 ? -15.240 5.363 28.725 1.00 97.94 211 GLY A O 1
ATOM 1602 N N . LEU A 1 212 ? -14.922 7.387 29.653 1.00 97.81 212 LEU A N 1
ATOM 1603 C CA . LEU A 1 212 ? -15.929 7.250 30.694 1.00 97.81 212 LEU A CA 1
ATOM 1604 C C . LEU A 1 212 ? -16.832 8.480 30.668 1.00 97.81 212 LEU A C 1
ATOM 1606 O O . LEU A 1 212 ? -16.346 9.609 30.728 1.00 97.81 212 LEU A O 1
ATOM 1610 N N . LYS A 1 213 ? -18.143 8.267 30.581 1.00 97.62 213 LYS A N 1
ATOM 1611 C CA . LYS A 1 213 ? -19.141 9.339 30.580 1.00 97.62 213 LYS A CA 1
ATOM 1612 C C . LYS A 1 213 ? -20.205 9.057 31.628 1.00 97.62 213 LYS A C 1
ATOM 1614 O O . LYS A 1 213 ? -20.811 7.993 31.621 1.00 97.62 213 LYS A O 1
ATOM 1619 N N . PHE A 1 214 ? -20.451 10.027 32.500 1.00 97.19 214 PHE A N 1
ATOM 1620 C CA . PHE A 1 214 ? -21.541 9.990 33.469 1.00 97.19 214 PHE A CA 1
ATOM 1621 C C . PHE A 1 214 ? -22.691 10.885 32.996 1.00 97.19 214 PHE A C 1
ATOM 1623 O O . PHE A 1 214 ? -22.463 12.012 32.555 1.00 97.19 214 PHE A O 1
ATOM 1630 N N . ILE A 1 215 ? -23.912 10.365 33.058 1.00 96.25 215 ILE A N 1
ATOM 1631 C CA . ILE A 1 215 ? -25.157 11.017 32.644 1.00 96.25 215 ILE A CA 1
ATOM 1632 C C . ILE A 1 215 ? -26.054 11.094 33.883 1.00 96.25 215 ILE A C 1
ATOM 1634 O O . ILE A 1 215 ? -26.167 10.097 34.602 1.00 96.25 215 ILE A O 1
ATOM 1638 N N . PHE A 1 216 ? -26.642 12.264 34.147 1.00 93.50 216 PHE A N 1
ATOM 1639 C CA . PHE A 1 216 ? -27.390 12.580 35.369 1.00 93.50 216 PHE A CA 1
ATOM 1640 C C . PHE A 1 216 ? -28.713 13.296 35.100 1.00 93.50 216 PHE A C 1
ATOM 1642 O O . PHE A 1 216 ? -28.824 13.944 34.035 1.00 93.50 216 PHE A O 1
#

Foldseek 3Di:
DDDQPDWPDKDKDKDKDADPPLCPPDDPSSLVIHAKMKIKIKIWIWFGFAAQWAPAQLLPPPDDDPPGTFGFAFDVPAALAQQAFWECKDWFDDDPLIDIDDGRHGGCDQQHRGHLVRTFGDHRSDGYPRDGRSYGFFIDIWMKMKMWGWRDPDPFKIKIKMKIKTRVVQDFAFHGDDPVQSHAAYSVGGGDSRHRHTDDGPDDGIDMDI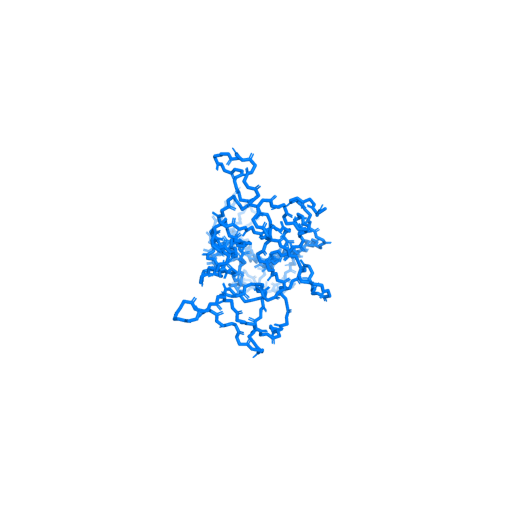DMDMTD

pLDDT: mean 93.1, std 5.45, range [64.56, 98.31]

Sequence (216 aa):
GLSNFDVRHNAIINVLYELPFGKSLRGVSGQLLSGWQIGGIGTFAAGVPFTVENSANRSQNQATGSNFSDRPNLVTGASNNPTHGVSAGCTFGTGTSAITVAAGTLVGTPSHWFDPCAFVPQPLGTFGNLGRNTLIGPGRSTIDFLVNKHFRISEKRELQFRTEVYNILNHPNFEAPNINFRRIFDGSGNLLPTFGQLTNTTSTSRQIQFGLKFIF

Radius of gyration: 25.87 Å; chains: 1; bounding box: 65×38×67 Å

Secondary structure (DSSP, 8-state):
---TT--S-EEEEEEEEE--SSTT--HHHHHHHSSEEEEEEEEEEPPPEE--B-SS--S-----GGG-----EEPTT--S---SSB---EEESSGGG-EEEPTT-B-SSSS-SS-GGGEEPPPTTS---PPTT-EE---EEEEEEEEEEEEE-SSS-EEEEEEEEETTT----BPPP-TTTSB-B-TTSPBPTTTT----BSSPSPEEEEEEEEE-